Protein AF-A0AAV7HP41-F1 (afdb_monomer_lite)

Secondary structure (DSSP, 8-state):
----HHHHHHHHHHHHHHHHH-HHHHHHT-HHHHHHHHHHHHHHHHHHHHHHHHTTT-HHHHHHHHHHHHHHHHHHHHHHHHHHHHHHHHHHH-TT--PEEEEEE-----TT--SHHHHHHHHHHHHHHHH---S---EEEEEE--TTS-TT---SGGGG-SEEEEEE--TT--HHHHHHHHHHHTT---TT--SHHHHHHHHHHHHHTSS-EEEEEES---THIIIIIIIHHHHHTT---

InterPro domains:
  IPR002182 NB-ARC [PF00931] (124-232)
  IPR027417 P-loop containing nucleoside triphosphate hydrolase [G3DSA:3.40.50.300] (114-234)
  IPR027417 P-loop containing nucleoside triphosphate hydrolase [SSF52540] (109-226)
  IPR041118 Disease resistance, N-terminal [PF18052] (15-90)

Sequence (241 aa):
MAMVLDAFINNFSVILANAVEEEEIMVLGVNNEIQTLLKKIRSFQSLLGDAEKRKFAEPCIDQWLSELKDVMYDADDTIDICKIEGAKLLENQNHNSKTTMFYIISSLVDPLVVGREVDVAANELVNLLITEKVEEKCRVLVITGMEGVGKTNNHEIENYFNVKAWACVTQTYSEIDLLKLIIRAAKGSYGNANTKLELQPILRDSVTSCQSLFLVLDDVWMANVWIDSLQVPLDYANISF

Foldseek 3Di:
DDDQVLVVLVVLLVLLVVLLVDQLLVQVVCSVVSVVVSVVSVVCSVVVVVLSVCCVVDVVSVVVSVVVSVVSQVVSLVSVVSSVNSVVVVVVVVPPALEDEAEDRPPDDDPVDPDDVCVVVLVVVLCVVPPDPDLRDHYHYHYDGDPPSPRPDDPPSPVVFPFEFEAAQAPPDDLQVVLVRQLVSLVFDQDPDRDLVSSLQSNLVSCLSGPGYDYHHHPDDDPCSCVVRPRVSPRVSSDDD

Structure (mmCIF, N/CA/C/O backbone):
data_AF-A0AAV7HP41-F1
#
_entry.id   AF-A0AAV7HP41-F1
#
loop_
_atom_site.group_PDB
_atom_site.id
_atom_site.type_symbol
_atom_site.label_atom_id
_atom_site.label_alt_id
_atom_site.label_comp_id
_atom_site.label_asym_id
_atom_site.label_entity_id
_atom_site.label_seq_id
_atom_site.pdbx_PDB_ins_code
_atom_site.Cartn_x
_atom_site.Cartn_y
_atom_site.Cartn_z
_atom_site.occupancy
_atom_site.B_iso_or_equiv
_atom_site.auth_seq_id
_atom_site.auth_comp_id
_atom_site.auth_asym_id
_atom_site.auth_atom_id
_atom_site.pdbx_PDB_model_num
ATOM 1 N N . MET A 1 1 ? 1.441 9.417 -23.100 1.00 29.86 1 MET A N 1
ATOM 2 C CA . MET A 1 1 ? 2.488 10.285 -22.521 1.00 29.86 1 MET A CA 1
ATOM 3 C C . MET A 1 1 ? 3.685 9.385 -22.269 1.00 29.86 1 MET A C 1
ATOM 5 O O . MET A 1 1 ? 3.528 8.421 -21.536 1.00 29.86 1 MET A O 1
ATOM 9 N N . ALA A 1 2 ? 4.794 9.560 -22.992 1.00 39.97 2 ALA A N 1
ATOM 10 C CA . ALA A 1 2 ? 5.936 8.652 -22.875 1.00 39.97 2 ALA A CA 1
ATOM 11 C C . ALA A 1 2 ? 6.626 8.900 -21.529 1.00 39.97 2 ALA A C 1
ATOM 13 O O . ALA A 1 2 ? 7.242 9.946 -21.334 1.00 39.97 2 ALA A O 1
ATOM 14 N N . MET A 1 3 ? 6.461 7.971 -20.590 1.00 52.09 3 MET A N 1
ATOM 15 C CA . MET A 1 3 ? 7.257 7.933 -19.370 1.00 52.09 3 MET A CA 1
ATOM 16 C C . MET A 1 3 ? 8.730 7.789 -19.771 1.00 52.09 3 MET A C 1
ATOM 18 O O . MET A 1 3 ? 9.065 6.945 -20.602 1.00 52.09 3 MET A O 1
ATOM 22 N N . VAL A 1 4 ? 9.587 8.652 -19.229 1.00 63.25 4 VAL A N 1
ATOM 23 C CA . VAL A 1 4 ? 11.038 8.589 -19.441 1.00 63.25 4 VAL A CA 1
ATOM 24 C C . VAL A 1 4 ? 11.549 7.347 -18.711 1.00 63.25 4 VAL A C 1
ATOM 26 O O . VAL A 1 4 ? 11.297 7.201 -17.513 1.00 63.25 4 VAL A O 1
ATOM 29 N N . LEU A 1 5 ? 12.217 6.439 -19.420 1.00 66.81 5 LEU A N 1
ATOM 30 C CA . LEU A 1 5 ? 12.683 5.161 -18.875 1.00 66.81 5 LEU A CA 1
ATOM 31 C C . LEU A 1 5 ? 13.648 5.378 -17.701 1.00 66.81 5 LEU A C 1
ATOM 33 O O . LEU A 1 5 ? 13.560 4.659 -16.707 1.00 66.81 5 LEU A O 1
ATOM 37 N N . ASP A 1 6 ? 14.484 6.418 -17.753 1.00 68.56 6 ASP A N 1
ATOM 38 C CA . ASP A 1 6 ? 15.327 6.816 -16.617 1.00 68.56 6 ASP A CA 1
ATOM 39 C C . ASP A 1 6 ? 14.510 7.078 -15.338 1.00 68.56 6 ASP A C 1
ATOM 41 O O . ASP A 1 6 ? 14.906 6.667 -14.246 1.00 68.56 6 ASP A O 1
ATOM 45 N N . ALA A 1 7 ? 13.349 7.733 -15.440 1.00 72.31 7 ALA A N 1
ATOM 46 C CA . ALA A 1 7 ? 12.485 7.973 -14.283 1.00 72.31 7 ALA A CA 1
ATOM 47 C C . ALA A 1 7 ? 11.888 6.661 -13.750 1.00 72.31 7 ALA A C 1
ATOM 49 O O . ALA A 1 7 ? 11.836 6.454 -12.539 1.00 72.31 7 ALA A O 1
ATOM 50 N N . PHE A 1 8 ? 11.509 5.754 -14.651 1.00 72.75 8 PHE A N 1
ATOM 51 C CA . PHE A 1 8 ? 10.967 4.442 -14.302 1.00 72.75 8 PHE A CA 1
ATOM 52 C C . PHE A 1 8 ? 11.995 3.546 -13.593 1.00 72.75 8 PHE A C 1
ATOM 54 O O . PHE A 1 8 ? 11.707 2.991 -12.535 1.00 72.75 8 PHE A O 1
ATOM 61 N N . ILE A 1 9 ? 13.222 3.460 -14.117 1.00 78.88 9 ILE A N 1
ATOM 62 C CA . ILE A 1 9 ? 14.316 2.682 -13.512 1.00 78.88 9 ILE A CA 1
ATOM 63 C C . ILE A 1 9 ? 14.701 3.245 -12.146 1.00 78.88 9 ILE A C 1
ATOM 65 O O . ILE A 1 9 ? 14.975 2.485 -11.212 1.00 78.88 9 ILE A O 1
ATOM 69 N N . ASN A 1 10 ? 14.725 4.573 -12.015 1.00 80.81 10 ASN A N 1
ATOM 70 C CA . ASN A 1 10 ? 14.978 5.214 -10.732 1.00 80.81 10 ASN A CA 1
ATOM 71 C C . ASN A 1 10 ? 13.881 4.879 -9.722 1.00 80.81 10 ASN A C 1
ATOM 73 O O . ASN A 1 10 ? 14.210 4.501 -8.600 1.00 80.81 10 ASN A O 1
ATOM 77 N N . ASN A 1 11 ? 12.610 4.931 -10.127 1.00 82.06 11 ASN A N 1
ATOM 78 C CA . ASN A 1 11 ? 11.498 4.554 -9.260 1.00 82.06 11 ASN A CA 1
ATOM 79 C C . ASN A 1 11 ? 11.613 3.094 -8.795 1.00 82.06 11 ASN A C 1
ATOM 81 O O . ASN A 1 11 ? 11.609 2.819 -7.599 1.00 82.06 11 ASN A O 1
ATOM 85 N N . PHE A 1 12 ? 11.843 2.163 -9.721 1.00 82.69 12 PHE A N 1
ATOM 86 C CA . PHE A 1 12 ? 12.011 0.748 -9.386 1.00 82.69 12 PHE A CA 1
ATOM 87 C C . PHE A 1 12 ? 13.227 0.487 -8.482 1.00 82.69 12 PHE A C 1
ATOM 89 O O . PHE A 1 12 ? 13.183 -0.327 -7.564 1.00 82.69 12 PHE A O 1
ATOM 96 N N . SER A 1 13 ? 14.319 1.233 -8.676 1.00 86.50 13 SER A N 1
ATOM 97 C CA . SER A 1 13 ? 15.490 1.162 -7.793 1.00 86.50 13 SER A CA 1
ATOM 98 C C . SER A 1 13 ? 15.184 1.619 -6.364 1.00 86.50 13 SER A C 1
ATOM 100 O O . SER A 1 13 ? 15.826 1.134 -5.431 1.00 86.50 13 SER A O 1
ATOM 102 N N . VAL A 1 14 ? 14.253 2.562 -6.189 1.00 86.31 14 VAL A N 1
ATOM 103 C CA . VAL A 1 14 ? 13.775 3.008 -4.871 1.00 86.31 14 VAL A CA 1
ATOM 104 C C . VAL A 1 14 ? 12.889 1.938 -4.241 1.00 86.31 14 VAL A C 1
ATOM 106 O O . VAL A 1 14 ? 13.132 1.578 -3.093 1.00 86.31 14 VAL A O 1
ATOM 109 N N . ILE A 1 15 ? 11.946 1.370 -4.999 1.00 84.19 15 ILE A N 1
ATOM 110 C CA . ILE A 1 15 ? 11.086 0.263 -4.547 1.00 84.19 15 ILE A CA 1
ATOM 111 C C . ILE A 1 15 ? 11.935 -0.889 -3.996 1.00 84.19 15 ILE A C 1
ATOM 113 O O . ILE A 1 15 ? 11.770 -1.296 -2.846 1.00 84.19 15 ILE A O 1
ATOM 117 N N . LEU A 1 16 ? 12.905 -1.359 -4.784 1.00 88.12 16 LEU A N 1
ATOM 118 C CA . LEU A 1 16 ? 13.814 -2.434 -4.387 1.00 88.12 16 LEU A CA 1
ATOM 119 C C . LEU A 1 16 ? 14.660 -2.081 -3.157 1.00 88.12 16 LEU A C 1
ATOM 121 O O . LEU A 1 16 ? 14.956 -2.954 -2.348 1.00 88.12 16 LEU A O 1
ATOM 125 N N . ALA A 1 17 ? 15.098 -0.825 -3.029 1.00 89.44 17 ALA A N 1
ATOM 126 C CA . ALA A 1 17 ? 15.895 -0.394 -1.884 1.00 89.44 17 ALA A CA 1
ATOM 127 C C . ALA A 1 17 ? 15.074 -0.404 -0.591 1.00 89.44 17 ALA A C 1
ATOM 129 O O . ALA A 1 17 ? 15.557 -0.927 0.410 1.00 89.44 17 ALA A O 1
ATOM 130 N N . ASN A 1 18 ? 13.841 0.104 -0.643 1.00 87.50 18 ASN A N 1
ATOM 131 C CA . ASN A 1 18 ? 12.930 0.115 0.498 1.00 87.50 18 ASN A CA 1
ATOM 132 C C . ASN A 1 18 ? 12.564 -1.313 0.919 1.00 87.50 18 ASN A C 1
ATOM 134 O O . ASN A 1 18 ? 12.689 -1.652 2.090 1.00 87.50 18 ASN A O 1
ATOM 138 N N . ALA A 1 19 ? 12.222 -2.174 -0.045 1.00 83.50 19 ALA A N 1
ATOM 139 C CA . ALA A 1 19 ? 11.808 -3.549 0.226 1.00 83.50 19 ALA A CA 1
ATOM 140 C C . ALA A 1 19 ? 12.859 -4.359 1.004 1.00 83.50 19 ALA A C 1
ATOM 142 O O . ALA A 1 19 ? 12.508 -5.226 1.791 1.00 83.50 19 ALA A O 1
ATOM 143 N N . VAL A 1 20 ? 14.157 -4.092 0.834 1.00 87.25 20 VAL A N 1
ATOM 144 C CA . VAL A 1 20 ? 15.192 -4.847 1.567 1.00 87.25 20 VAL A CA 1
ATOM 145 C C . VAL A 1 20 ? 15.156 -4.575 3.072 1.00 87.25 20 VAL A C 1
ATOM 147 O O . VAL A 1 20 ? 15.546 -5.439 3.860 1.00 87.25 20 VAL A O 1
ATOM 150 N N . GLU A 1 21 ? 14.745 -3.374 3.464 1.00 86.88 21 GLU A N 1
ATOM 151 C CA . GLU A 1 21 ? 14.731 -2.941 4.860 1.00 86.88 21 GLU A CA 1
ATOM 152 C C . GLU A 1 21 ? 13.413 -3.285 5.571 1.00 86.88 21 GLU A C 1
ATOM 154 O O . GLU A 1 21 ? 13.319 -3.115 6.785 1.00 86.88 21 GLU A O 1
ATOM 159 N N . GLU A 1 22 ? 12.423 -3.810 4.847 1.00 84.44 22 GLU A N 1
ATOM 160 C CA . GLU A 1 22 ? 11.110 -4.165 5.386 1.00 84.44 22 GLU A CA 1
ATOM 161 C C . GLU A 1 22 ? 11.137 -5.502 6.146 1.00 84.44 22 GLU A C 1
ATOM 163 O O . GLU A 1 22 ? 11.686 -6.507 5.681 1.00 84.44 22 GLU A O 1
ATOM 168 N N . GLU A 1 23 ? 10.522 -5.522 7.330 1.00 82.38 23 GLU A N 1
ATOM 169 C CA . GLU A 1 23 ? 10.491 -6.681 8.231 1.00 82.38 23 GLU A CA 1
ATOM 170 C C . GLU A 1 23 ? 9.761 -7.871 7.590 1.00 82.38 23 GLU A C 1
ATOM 172 O O . GLU A 1 23 ? 10.197 -9.020 7.703 1.00 82.38 23 GLU A O 1
ATOM 177 N N . GLU A 1 24 ? 8.705 -7.583 6.830 1.00 81.25 24 GLU A N 1
ATOM 178 C CA . GLU A 1 24 ? 7.918 -8.532 6.049 1.00 81.25 24 GLU A CA 1
ATOM 179 C C . GLU A 1 24 ? 8.776 -9.263 5.001 1.00 81.25 24 GLU A C 1
ATOM 181 O O . GLU A 1 24 ? 8.632 -10.462 4.761 1.00 81.25 24 GLU A O 1
ATOM 186 N N . ILE A 1 25 ? 9.735 -8.569 4.397 1.00 83.50 25 ILE A N 1
ATOM 187 C CA . ILE A 1 25 ? 10.663 -9.171 3.439 1.00 83.50 25 ILE A CA 1
ATOM 188 C C . ILE A 1 25 ? 11.748 -9.974 4.162 1.00 83.50 25 ILE A C 1
ATOM 190 O O . ILE A 1 25 ? 12.144 -11.053 3.705 1.00 83.50 25 ILE A O 1
ATOM 194 N N . MET A 1 26 ? 12.225 -9.475 5.305 1.00 85.06 26 MET A N 1
ATOM 195 C CA . MET A 1 26 ? 13.239 -10.162 6.106 1.00 85.06 26 MET A CA 1
ATOM 196 C C . MET A 1 26 ? 12.740 -11.494 6.665 1.00 85.06 26 MET A C 1
ATOM 198 O O . MET A 1 26 ? 13.500 -12.464 6.655 1.00 85.06 26 MET A O 1
ATOM 202 N N . VAL A 1 27 ? 11.479 -11.578 7.106 1.00 84.06 27 VAL A N 1
ATOM 203 C CA . VAL A 1 27 ? 10.918 -12.828 7.652 1.00 84.06 27 VAL A CA 1
ATOM 204 C C . VAL A 1 27 ? 10.838 -13.940 6.600 1.00 84.06 27 VAL A C 1
ATOM 206 O O . VAL A 1 27 ? 10.981 -15.115 6.937 1.00 84.06 27 VAL A O 1
ATOM 209 N N . LEU A 1 28 ? 10.695 -13.584 5.320 1.00 80.50 28 LEU A N 1
ATOM 210 C CA . LEU A 1 28 ? 10.741 -14.535 4.206 1.00 80.50 28 LEU A CA 1
ATOM 211 C C . LEU A 1 28 ? 12.166 -14.939 3.805 1.00 80.50 28 LEU A C 1
ATOM 213 O O . LEU A 1 28 ? 12.341 -15.907 3.065 1.00 80.50 28 LEU A O 1
ATOM 217 N N . GLY A 1 29 ? 13.187 -14.214 4.268 1.00 82.12 29 GLY A N 1
ATOM 218 C CA . GLY A 1 29 ? 14.591 -14.496 3.964 1.00 82.12 29 GLY A CA 1
ATOM 219 C C . GLY A 1 29 ? 15.012 -14.192 2.522 1.00 82.12 29 GLY A C 1
ATOM 220 O O . GLY A 1 29 ? 16.090 -14.617 2.118 1.00 82.12 29 GLY A O 1
ATOM 221 N N . VAL A 1 30 ? 14.194 -13.455 1.759 1.00 86.81 30 VAL A N 1
ATOM 222 C CA . VAL A 1 30 ? 14.431 -13.122 0.333 1.00 86.81 30 VAL A CA 1
ATOM 223 C C . VAL A 1 30 ? 15.155 -11.782 0.123 1.00 86.81 30 VAL A C 1
ATOM 225 O O . VAL A 1 30 ? 15.334 -11.296 -0.997 1.00 86.81 30 VAL A O 1
ATOM 228 N N . ASN A 1 31 ? 15.573 -11.135 1.211 1.00 87.19 31 ASN A N 1
ATOM 229 C CA . ASN A 1 31 ? 16.176 -9.803 1.193 1.00 87.19 31 ASN A CA 1
ATOM 230 C C . ASN A 1 31 ? 17.512 -9.762 0.417 1.00 87.19 31 ASN A C 1
ATOM 232 O O . ASN A 1 31 ? 17.851 -8.748 -0.199 1.00 87.19 31 ASN A O 1
ATOM 236 N N . ASN A 1 32 ? 18.270 -10.864 0.402 1.00 85.12 32 ASN A N 1
ATOM 237 C CA . ASN A 1 32 ? 19.540 -10.962 -0.324 1.00 85.12 32 ASN A CA 1
ATOM 238 C C . ASN A 1 32 ? 19.338 -11.020 -1.846 1.00 85.12 32 ASN A C 1
ATOM 240 O O . ASN A 1 32 ? 20.125 -10.446 -2.611 1.00 85.12 32 ASN A O 1
ATOM 244 N N . GLU A 1 33 ? 18.286 -11.693 -2.296 1.00 87.62 33 GLU A N 1
ATOM 245 C CA . GLU A 1 33 ? 17.870 -11.802 -3.688 1.00 87.62 33 GLU A CA 1
ATOM 246 C C . GLU A 1 33 ? 17.428 -10.434 -4.211 1.00 87.62 33 GLU A C 1
ATOM 248 O O . GLU A 1 33 ? 17.918 -9.991 -5.255 1.00 87.62 33 GLU A O 1
ATOM 253 N N . ILE A 1 34 ? 16.606 -9.713 -3.440 1.00 87.00 34 ILE A N 1
ATOM 254 C CA . ILE A 1 34 ? 16.172 -8.347 -3.770 1.00 87.00 34 ILE A CA 1
ATOM 255 C C . ILE A 1 34 ? 17.377 -7.393 -3.808 1.00 87.00 34 ILE A C 1
ATOM 257 O O . ILE A 1 34 ? 17.540 -6.639 -4.770 1.00 87.00 34 ILE A O 1
ATOM 261 N N . GLN A 1 35 ? 18.309 -7.485 -2.850 1.00 89.56 35 GLN A N 1
ATOM 262 C CA . GLN A 1 35 ? 19.578 -6.738 -2.898 1.00 89.56 35 GLN A CA 1
ATOM 263 C C . GLN A 1 35 ? 20.416 -7.064 -4.138 1.00 89.56 35 GLN A C 1
ATOM 265 O O . GLN A 1 35 ? 21.078 -6.193 -4.711 1.00 89.56 35 GLN A O 1
ATOM 270 N N . THR A 1 36 ? 20.414 -8.324 -4.567 1.00 89.06 36 THR A N 1
ATOM 271 C CA . THR A 1 36 ? 21.129 -8.749 -5.772 1.00 89.06 36 THR A CA 1
ATOM 272 C C . THR A 1 36 ? 20.490 -8.154 -7.023 1.00 89.06 36 THR A C 1
ATOM 274 O O . THR A 1 36 ? 21.211 -7.655 -7.893 1.00 89.06 36 THR A O 1
ATOM 277 N N . LEU A 1 37 ? 19.158 -8.149 -7.107 1.00 89.06 37 LEU A N 1
ATOM 278 C CA . LEU A 1 37 ? 18.417 -7.507 -8.192 1.00 89.06 37 LEU A CA 1
ATOM 279 C C . LEU A 1 37 ? 18.680 -5.995 -8.230 1.00 89.06 37 LEU A C 1
ATOM 281 O O . LEU A 1 37 ? 19.030 -5.466 -9.285 1.00 89.06 37 LEU A O 1
ATOM 285 N N . LEU A 1 38 ? 18.640 -5.322 -7.076 1.00 89.88 38 LEU A N 1
ATOM 286 C CA . LEU A 1 38 ? 18.952 -3.897 -6.941 1.00 89.88 38 LEU A CA 1
ATOM 287 C C . LEU A 1 38 ? 20.349 -3.555 -7.472 1.00 89.88 38 LEU A C 1
ATOM 289 O O . LEU A 1 38 ? 20.515 -2.605 -8.240 1.00 89.88 38 LEU A O 1
ATOM 293 N N . LYS A 1 39 ? 21.365 -4.343 -7.098 1.00 90.38 39 LYS A N 1
ATOM 294 C CA . LYS A 1 39 ? 22.741 -4.156 -7.591 1.00 90.38 39 LYS A CA 1
ATOM 295 C C . LYS A 1 39 ? 22.827 -4.317 -9.108 1.00 90.38 39 LYS A C 1
ATOM 297 O O . LYS A 1 39 ? 23.512 -3.526 -9.756 1.00 90.38 39 LYS A O 1
ATOM 302 N N . LYS A 1 40 ? 22.124 -5.302 -9.678 1.00 87.94 40 LYS A N 1
ATOM 303 C CA . LYS A 1 40 ? 22.081 -5.526 -11.132 1.00 87.94 40 LYS A CA 1
ATOM 304 C C . LYS A 1 40 ? 21.411 -4.361 -11.861 1.00 87.94 40 LYS A C 1
ATOM 306 O O . LYS A 1 40 ? 22.028 -3.810 -12.768 1.00 87.94 40 LYS A O 1
ATOM 311 N N . ILE A 1 41 ? 20.225 -3.927 -11.427 1.00 84.31 41 ILE A N 1
ATOM 312 C CA . ILE A 1 41 ? 19.512 -2.781 -12.020 1.00 84.31 41 ILE A CA 1
ATOM 313 C C . ILE A 1 41 ? 20.389 -1.522 -11.988 1.00 84.31 41 ILE A C 1
ATOM 315 O O . ILE A 1 41 ? 20.585 -0.881 -13.021 1.00 84.31 41 ILE A O 1
ATOM 319 N N . ARG A 1 42 ? 21.015 -1.215 -10.842 1.00 85.88 42 ARG A N 1
ATOM 320 C CA . ARG A 1 42 ? 21.936 -0.071 -10.717 1.00 85.88 42 ARG A CA 1
ATOM 321 C C . ARG A 1 42 ? 23.145 -0.179 -11.644 1.00 85.88 42 ARG A C 1
ATOM 323 O O . ARG A 1 42 ? 23.557 0.821 -12.223 1.00 85.88 42 ARG A O 1
ATOM 330 N N . SER A 1 43 ? 23.694 -1.381 -11.833 1.00 84.31 43 SER A N 1
ATOM 331 C CA . SER A 1 43 ? 24.832 -1.586 -12.741 1.00 84.31 43 SER A CA 1
ATOM 332 C C . SER A 1 43 ? 24.498 -1.310 -14.212 1.00 84.31 43 SER A C 1
ATOM 334 O O . SER A 1 43 ? 25.391 -0.959 -14.980 1.00 84.31 43 SER A O 1
ATOM 336 N N . PHE A 1 44 ? 23.220 -1.407 -14.593 1.00 77.12 44 PHE A N 1
ATOM 337 C CA . PHE A 1 44 ? 22.755 -1.144 -15.954 1.00 77.12 44 PHE A CA 1
ATOM 338 C C . PHE A 1 44 ? 22.252 0.285 -16.179 1.00 77.12 44 PHE A C 1
ATOM 340 O O . PHE A 1 44 ? 21.998 0.640 -17.325 1.00 77.12 44 PHE A O 1
ATOM 347 N N . GLN A 1 45 ? 22.154 1.131 -15.148 1.00 76.75 45 GLN A N 1
ATOM 348 C CA . GLN A 1 45 ? 21.606 2.491 -15.281 1.00 76.75 45 GLN A CA 1
ATOM 349 C C . GLN A 1 45 ? 22.299 3.318 -16.376 1.00 76.75 45 GLN A C 1
ATOM 351 O O . GLN A 1 45 ? 21.631 3.976 -17.168 1.00 76.75 45 GLN A O 1
ATOM 356 N N . SER A 1 46 ? 23.629 3.246 -16.481 1.00 73.75 46 SER A N 1
ATOM 357 C CA . SER A 1 46 ? 24.368 3.965 -17.529 1.00 73.75 46 SER A CA 1
ATOM 358 C C . SER A 1 46 ? 24.107 3.415 -18.936 1.00 73.75 46 SER A C 1
ATOM 360 O O . SER A 1 46 ? 24.067 4.186 -19.892 1.00 73.75 46 SER A O 1
ATOM 362 N N . LEU A 1 47 ? 23.905 2.100 -19.062 1.00 77.50 47 LEU A N 1
ATOM 363 C CA . LEU A 1 47 ? 23.586 1.431 -20.324 1.00 77.50 47 LEU A CA 1
ATOM 364 C C . LEU A 1 47 ? 22.159 1.761 -20.780 1.00 77.50 47 LEU A C 1
ATOM 366 O O . LEU A 1 47 ? 21.926 1.997 -21.962 1.00 77.50 47 LEU A O 1
ATOM 370 N N . LEU A 1 48 ? 21.218 1.815 -19.838 1.00 77.31 48 LEU A N 1
ATOM 371 C CA . LEU A 1 48 ? 19.810 2.106 -20.107 1.00 77.31 48 LEU A CA 1
ATOM 372 C C . LEU A 1 48 ? 19.605 3.558 -20.551 1.00 77.31 48 LEU A C 1
ATOM 374 O O . LEU A 1 48 ? 18.860 3.797 -21.499 1.00 77.31 48 LEU A O 1
ATOM 378 N N . GLY A 1 49 ? 20.357 4.499 -19.974 1.00 76.44 49 GLY A N 1
ATOM 379 C CA . GLY A 1 49 ? 20.356 5.893 -20.424 1.00 76.44 49 GLY A CA 1
ATOM 380 C C . GLY A 1 49 ? 20.938 6.100 -21.834 1.00 76.44 49 GLY A C 1
ATOM 381 O O . GLY A 1 49 ? 20.559 7.049 -22.525 1.00 76.44 49 GLY A O 1
ATOM 382 N N . ASP A 1 50 ? 21.850 5.234 -22.298 1.00 80.38 50 ASP A N 1
ATOM 383 C CA . ASP A 1 50 ? 22.317 5.236 -23.698 1.00 80.38 50 ASP A CA 1
ATOM 384 C C . ASP A 1 50 ? 21.289 4.586 -24.637 1.00 80.38 50 ASP A C 1
ATOM 386 O O . ASP A 1 50 ? 20.957 5.140 -25.689 1.00 80.38 50 ASP A O 1
ATOM 390 N N . ALA A 1 51 ? 20.723 3.450 -24.222 1.00 80.88 51 ALA A N 1
ATOM 391 C CA . ALA A 1 51 ? 19.696 2.729 -24.967 1.00 80.88 51 ALA A CA 1
ATOM 392 C C . ALA A 1 51 ? 18.441 3.587 -25.202 1.00 80.88 51 ALA A C 1
ATOM 394 O O . ALA A 1 51 ? 17.936 3.649 -26.325 1.00 80.88 51 ALA A O 1
ATOM 395 N N . GLU A 1 52 ? 17.971 4.326 -24.192 1.00 78.06 52 GLU A N 1
ATOM 396 C CA . GLU A 1 52 ? 16.791 5.185 -24.329 1.00 78.06 52 GLU A CA 1
ATOM 397 C C . GLU A 1 52 ? 16.984 6.284 -25.389 1.00 78.06 52 GLU A C 1
ATOM 399 O O . GLU A 1 52 ? 16.056 6.589 -26.140 1.00 78.06 52 GLU A O 1
ATOM 404 N N . LYS A 1 53 ? 18.193 6.843 -25.527 1.00 82.31 53 LYS A N 1
ATOM 405 C CA . LYS A 1 53 ? 18.489 7.851 -26.564 1.00 82.31 53 LYS A CA 1
ATOM 406 C C . LYS A 1 53 ? 18.437 7.269 -27.975 1.00 82.31 53 LYS A C 1
ATOM 408 O O . LYS A 1 53 ? 18.156 7.996 -28.927 1.00 82.31 53 LYS A O 1
ATOM 413 N N . ARG A 1 54 ? 18.711 5.970 -28.110 1.00 82.06 54 ARG A N 1
ATOM 414 C CA . ARG A 1 54 ? 18.769 5.251 -29.389 1.00 82.06 54 ARG A CA 1
ATOM 415 C C . ARG A 1 54 ? 17.453 4.567 -29.760 1.00 82.06 54 ARG A C 1
ATOM 417 O O . ARG A 1 54 ? 17.303 4.187 -30.919 1.00 82.06 54 ARG A O 1
ATOM 424 N N . LYS A 1 55 ? 16.473 4.485 -28.849 1.00 79.69 55 LYS A N 1
ATOM 425 C CA . LYS A 1 55 ? 15.201 3.764 -29.070 1.00 79.69 55 LYS A CA 1
ATOM 426 C C . LYS A 1 55 ? 14.437 4.208 -30.321 1.00 79.69 55 LYS A C 1
ATOM 428 O O . LYS A 1 55 ? 13.903 3.386 -31.049 1.00 79.69 55 LYS A O 1
ATOM 433 N N . PHE A 1 56 ? 14.452 5.506 -30.634 1.00 78.31 56 PHE A N 1
ATOM 434 C CA . PHE A 1 56 ? 13.765 6.040 -31.818 1.00 78.31 56 PHE A CA 1
ATOM 435 C C . PHE A 1 56 ? 14.503 5.762 -33.135 1.00 78.31 56 PHE A C 1
ATOM 437 O O . PHE A 1 56 ? 13.904 5.852 -34.204 1.00 78.31 56 PHE A O 1
ATOM 444 N N . ALA A 1 57 ? 15.802 5.462 -33.066 1.00 84.75 57 ALA A N 1
ATOM 445 C CA . ALA A 1 57 ? 16.632 5.151 -34.225 1.00 84.75 57 ALA A CA 1
ATOM 446 C C . ALA A 1 57 ? 16.727 3.638 -34.482 1.00 84.75 57 ALA A C 1
ATOM 448 O O . ALA A 1 57 ? 16.921 3.222 -35.623 1.00 84.75 57 ALA A O 1
ATOM 449 N N . GLU A 1 58 ? 16.586 2.819 -33.437 1.00 88.31 58 GLU A N 1
ATOM 450 C CA . GLU A 1 58 ? 16.800 1.373 -33.475 1.00 88.31 58 GLU A CA 1
ATOM 451 C C . GLU A 1 58 ? 15.595 0.630 -32.867 1.00 88.31 58 GLU A C 1
ATOM 453 O O . GLU A 1 58 ? 15.528 0.459 -31.649 1.00 88.31 58 GLU A O 1
ATOM 458 N N . PRO A 1 59 ? 14.656 0.132 -33.698 1.00 86.31 59 PRO A N 1
ATOM 459 C CA . PRO A 1 59 ? 13.446 -0.545 -33.220 1.00 86.31 59 PRO A CA 1
ATOM 460 C C . PRO A 1 59 ? 13.706 -1.772 -32.335 1.00 86.31 59 PRO A C 1
ATOM 462 O O . PRO A 1 59 ? 12.910 -2.079 -31.456 1.00 86.31 59 PRO A O 1
ATOM 465 N N . CYS A 1 60 ? 14.829 -2.470 -32.532 1.00 84.00 60 CYS A N 1
ATOM 466 C CA . CYS A 1 60 ? 15.215 -3.593 -31.675 1.00 84.00 60 CYS A CA 1
ATOM 467 C C . CYS A 1 60 ? 15.543 -3.157 -30.239 1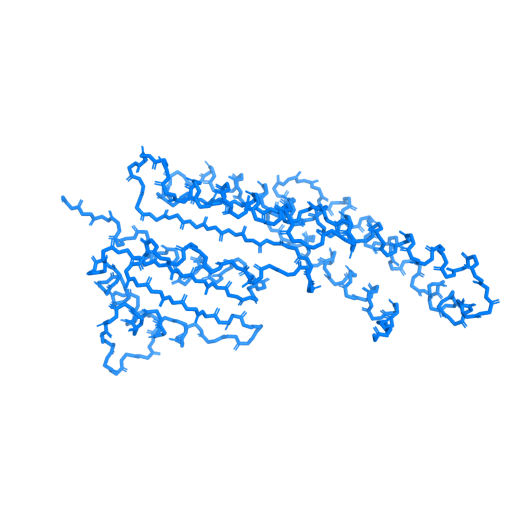.00 84.00 60 CYS A C 1
ATOM 469 O O . CYS A 1 60 ? 15.286 -3.912 -29.305 1.00 84.00 60 CYS A O 1
ATOM 471 N N . ILE A 1 61 ? 16.082 -1.945 -30.058 1.00 84.69 61 ILE A N 1
ATOM 472 C CA . ILE A 1 61 ? 16.343 -1.372 -28.736 1.00 84.69 61 ILE A CA 1
ATOM 473 C C . ILE A 1 61 ? 15.020 -0.998 -28.072 1.00 84.69 61 ILE A C 1
ATOM 475 O O . ILE A 1 61 ? 14.838 -1.303 -26.901 1.00 84.69 61 ILE A O 1
ATOM 479 N N . ASP A 1 62 ? 14.087 -0.392 -28.809 1.00 83.88 62 ASP A N 1
ATOM 480 C CA . ASP A 1 62 ? 12.756 -0.064 -28.282 1.00 83.88 62 ASP A CA 1
ATOM 481 C C . ASP A 1 62 ? 11.998 -1.319 -27.818 1.00 83.88 62 ASP A C 1
ATOM 483 O O . ASP A 1 62 ? 11.475 -1.352 -26.705 1.00 83.88 62 ASP A O 1
ATOM 487 N N . GLN A 1 63 ? 12.037 -2.393 -28.616 1.00 83.19 63 GLN A N 1
ATOM 488 C CA . GLN A 1 63 ? 11.443 -3.677 -28.243 1.00 83.19 63 GLN A CA 1
ATOM 489 C C . GLN A 1 63 ? 12.074 -4.256 -26.968 1.00 83.19 63 GLN A C 1
ATOM 491 O O . GLN A 1 63 ? 11.359 -4.589 -26.026 1.00 83.19 63 GLN A O 1
ATOM 496 N N . TRP A 1 64 ? 13.405 -4.341 -26.907 1.00 86.50 64 TRP A N 1
ATOM 497 C CA . TRP A 1 64 ? 14.102 -4.864 -25.729 1.00 86.50 64 TRP A CA 1
ATOM 498 C C . TRP A 1 64 ? 13.850 -4.017 -24.468 1.00 86.50 64 TRP A C 1
ATOM 500 O O . TRP A 1 64 ? 13.712 -4.556 -23.371 1.00 86.50 64 TRP A O 1
ATOM 510 N N . LEU A 1 65 ? 13.754 -2.691 -24.611 1.00 82.50 65 LEU A N 1
ATOM 511 C CA . LEU A 1 65 ? 13.405 -1.793 -23.509 1.00 82.50 65 LEU A CA 1
ATOM 512 C C . LEU A 1 65 ? 11.976 -2.021 -23.005 1.00 82.50 65 LEU A C 1
ATOM 514 O O . LEU A 1 65 ? 11.746 -1.918 -21.800 1.00 82.50 65 LEU A O 1
ATOM 518 N N . SER A 1 66 ? 11.037 -2.343 -23.897 1.00 80.81 66 SER A N 1
ATOM 519 C CA . SER A 1 66 ? 9.679 -2.732 -23.507 1.00 80.81 66 SER A CA 1
ATOM 520 C C . SER A 1 66 ? 9.682 -4.042 -22.721 1.00 80.81 66 SER A C 1
ATOM 522 O O . SER A 1 66 ? 9.115 -4.092 -21.638 1.00 80.81 66 SER A O 1
ATOM 524 N N . GLU A 1 67 ? 10.392 -5.065 -23.200 1.00 82.44 67 GLU A N 1
ATOM 525 C CA . GLU A 1 67 ? 10.494 -6.361 -22.510 1.00 82.44 67 GLU A CA 1
ATOM 526 C C . GLU A 1 67 ? 11.120 -6.218 -21.114 1.00 82.44 67 GLU A C 1
ATOM 528 O O . GLU A 1 67 ? 10.654 -6.814 -20.145 1.00 82.44 67 GLU A O 1
ATOM 533 N N . LEU A 1 68 ? 12.158 -5.383 -20.979 1.00 82.81 68 LEU A N 1
ATOM 534 C CA . LEU A 1 68 ? 12.747 -5.078 -19.675 1.00 82.81 68 LEU A CA 1
ATOM 535 C C . LEU A 1 68 ? 11.733 -4.415 -18.737 1.00 82.81 68 LEU A C 1
ATOM 537 O O . LEU A 1 68 ? 11.711 -4.717 -17.544 1.00 82.81 68 LEU A O 1
ATOM 541 N N . LYS A 1 69 ? 10.915 -3.506 -19.271 1.00 79.12 69 LYS A N 1
ATOM 542 C CA . LYS A 1 69 ? 9.873 -2.823 -18.508 1.00 79.12 69 LYS A CA 1
ATOM 543 C C . LYS A 1 69 ? 8.856 -3.827 -17.968 1.00 79.12 69 LYS A C 1
ATOM 545 O O . LYS A 1 69 ? 8.540 -3.762 -16.786 1.00 79.12 69 LYS A O 1
ATOM 550 N N . ASP A 1 70 ? 8.412 -4.760 -18.803 1.00 77.94 70 ASP A N 1
ATOM 551 C CA . ASP A 1 70 ? 7.450 -5.803 -18.432 1.00 77.94 70 ASP A CA 1
ATOM 552 C C . ASP A 1 70 ? 8.010 -6.704 -17.320 1.00 77.94 70 ASP A C 1
ATOM 554 O O . ASP A 1 70 ? 7.366 -6.899 -16.296 1.00 77.94 70 ASP A O 1
ATOM 558 N N . VAL A 1 71 ? 9.274 -7.128 -17.429 1.00 80.81 71 VAL A N 1
ATOM 559 C CA . VAL A 1 71 ? 9.941 -7.909 -16.368 1.00 80.81 71 VAL A CA 1
ATOM 560 C C . VAL A 1 71 ? 10.057 -7.129 -15.051 1.00 80.81 71 VAL A C 1
ATOM 562 O O . VAL A 1 71 ? 10.022 -7.720 -13.972 1.00 80.81 71 VAL A O 1
ATOM 565 N N . MET A 1 72 ? 10.219 -5.804 -15.105 1.00 79.69 72 MET A N 1
ATOM 566 C CA . MET A 1 72 ? 10.233 -4.970 -13.900 1.00 79.69 72 MET A CA 1
ATOM 567 C C . MET A 1 72 ? 8.846 -4.864 -13.256 1.00 79.69 72 MET A C 1
ATOM 569 O O . MET A 1 72 ? 8.781 -4.867 -12.031 1.00 79.69 72 MET A O 1
ATOM 573 N N . TYR A 1 73 ? 7.769 -4.814 -14.050 1.00 77.31 73 TYR A N 1
ATOM 574 C CA . TYR A 1 73 ? 6.397 -4.905 -13.534 1.00 77.31 73 TYR A CA 1
ATOM 575 C C . TYR A 1 73 ? 6.179 -6.238 -12.808 1.00 77.31 73 TYR A C 1
ATOM 577 O O . TYR A 1 73 ? 5.779 -6.237 -11.648 1.00 77.31 73 TYR A O 1
ATOM 585 N N . ASP A 1 74 ? 6.549 -7.360 -13.432 1.00 76.69 74 ASP A N 1
ATOM 586 C CA . ASP A 1 74 ? 6.412 -8.691 -12.819 1.00 76.69 74 ASP A CA 1
ATOM 587 C C . ASP A 1 74 ? 7.198 -8.809 -11.500 1.00 76.69 74 ASP A C 1
ATOM 589 O O . ASP A 1 74 ? 6.772 -9.457 -10.537 1.00 76.69 74 ASP A O 1
ATOM 593 N N . ALA A 1 75 ? 8.378 -8.188 -11.446 1.00 81.00 75 ALA A N 1
ATOM 594 C CA . ALA A 1 75 ? 9.209 -8.176 -10.253 1.00 81.00 75 ALA A CA 1
ATOM 595 C C . ALA A 1 75 ? 8.627 -7.294 -9.136 1.00 81.00 75 ALA A C 1
ATOM 597 O O . ALA A 1 75 ? 8.722 -7.690 -7.975 1.00 81.00 75 ALA A O 1
ATOM 598 N N . ASP A 1 76 ? 8.033 -6.142 -9.465 1.00 78.06 76 ASP A N 1
ATOM 599 C CA . ASP A 1 76 ? 7.326 -5.288 -8.499 1.00 78.06 76 ASP A CA 1
ATOM 600 C C . ASP A 1 76 ? 6.133 -6.030 -7.889 1.00 78.06 76 ASP A C 1
ATOM 602 O O . ASP A 1 76 ? 6.033 -6.161 -6.669 1.00 78.06 76 ASP A O 1
ATOM 606 N N . ASP A 1 77 ? 5.312 -6.646 -8.743 1.00 75.81 77 ASP A N 1
ATOM 607 C CA . ASP A 1 77 ? 4.180 -7.464 -8.310 1.00 75.81 77 ASP A CA 1
ATOM 608 C C . ASP A 1 77 ? 4.646 -8.586 -7.376 1.00 75.81 77 ASP A C 1
ATOM 610 O O . ASP A 1 77 ? 4.073 -8.785 -6.308 1.00 75.81 77 ASP A O 1
ATOM 614 N N . THR A 1 78 ? 5.733 -9.286 -7.721 1.00 78.19 78 THR A N 1
ATOM 615 C CA . THR A 1 78 ? 6.306 -10.348 -6.876 1.00 78.19 78 THR A CA 1
ATOM 616 C C . THR A 1 78 ? 6.750 -9.822 -5.508 1.00 78.19 78 THR A C 1
ATOM 618 O O . THR A 1 78 ? 6.560 -10.501 -4.497 1.00 78.19 78 THR A O 1
ATOM 621 N N . ILE A 1 79 ? 7.334 -8.623 -5.456 1.00 79.44 79 ILE A N 1
ATOM 622 C CA . ILE A 1 79 ? 7.747 -7.987 -4.200 1.00 79.44 79 ILE A CA 1
ATOM 623 C C . ILE A 1 79 ? 6.526 -7.678 -3.337 1.00 79.44 79 ILE A C 1
ATOM 625 O O . ILE A 1 79 ? 6.555 -7.980 -2.144 1.00 79.44 79 ILE A O 1
ATOM 629 N N . ASP A 1 80 ? 5.449 -7.159 -3.925 1.00 77.56 80 ASP A N 1
ATOM 630 C CA . ASP A 1 80 ? 4.175 -6.960 -3.230 1.00 77.56 80 ASP A CA 1
ATOM 631 C C . ASP A 1 80 ? 3.656 -8.276 -2.621 1.00 77.56 80 ASP A C 1
ATOM 633 O O . ASP A 1 80 ? 3.288 -8.303 -1.443 1.00 77.56 80 ASP A O 1
ATOM 637 N N . ILE A 1 81 ? 3.706 -9.396 -3.361 1.00 73.94 81 ILE A N 1
ATOM 638 C CA . ILE A 1 81 ? 3.345 -10.724 -2.820 1.00 73.94 81 ILE A CA 1
ATOM 639 C C . ILE A 1 81 ? 4.225 -11.084 -1.621 1.00 73.94 81 ILE A C 1
ATOM 641 O O . ILE A 1 81 ? 3.722 -11.559 -0.601 1.00 73.94 81 ILE A O 1
ATOM 645 N N . CYS A 1 82 ? 5.538 -10.862 -1.714 1.00 72.56 82 CYS A N 1
ATOM 646 C CA . CYS A 1 82 ? 6.451 -11.146 -0.612 1.00 72.56 82 CYS A CA 1
ATOM 647 C C . CYS A 1 82 ? 6.112 -10.316 0.634 1.00 72.56 82 CYS A C 1
ATOM 649 O O . CYS A 1 82 ? 6.062 -10.867 1.731 1.00 72.56 82 CYS A O 1
ATOM 651 N N . LYS A 1 83 ? 5.811 -9.023 0.494 1.00 76.56 83 LYS A N 1
ATOM 652 C CA . LYS A 1 83 ? 5.401 -8.188 1.638 1.00 76.56 83 LYS A CA 1
ATOM 653 C C . LYS A 1 83 ? 4.145 -8.735 2.310 1.00 76.56 83 LYS A C 1
ATOM 655 O O . LYS A 1 83 ? 4.063 -8.823 3.531 1.00 76.56 83 LYS A O 1
ATOM 660 N N . ILE A 1 84 ? 3.182 -9.160 1.502 1.00 70.94 84 ILE A N 1
ATOM 661 C CA . ILE A 1 84 ? 1.920 -9.736 1.966 1.00 70.94 84 ILE A CA 1
ATOM 662 C C . ILE A 1 84 ? 2.145 -11.042 2.735 1.00 70.94 84 ILE A C 1
ATOM 664 O O . ILE A 1 84 ? 1.655 -11.204 3.853 1.00 70.94 84 ILE A O 1
ATOM 668 N N . GLU A 1 85 ? 2.875 -11.989 2.148 1.00 70.50 85 GLU A N 1
ATOM 669 C CA . GLU A 1 85 ? 3.140 -13.280 2.789 1.00 70.50 85 GLU A CA 1
ATOM 670 C C . GLU A 1 85 ? 4.001 -13.118 4.046 1.00 70.50 85 GLU A C 1
ATOM 672 O O . GLU A 1 85 ? 3.761 -13.780 5.057 1.00 70.50 85 GLU A O 1
ATOM 677 N N . GLY A 1 86 ? 4.945 -12.178 4.024 1.00 74.19 86 GLY A N 1
ATOM 678 C CA . GLY A 1 86 ? 5.712 -11.780 5.194 1.00 74.19 86 GLY A CA 1
ATOM 679 C C . GLY A 1 86 ? 4.832 -11.271 6.332 1.00 74.19 86 GLY A C 1
ATOM 680 O O . GLY A 1 86 ? 4.928 -11.771 7.454 1.00 74.19 86 GLY A O 1
ATOM 681 N N . ALA A 1 87 ? 3.917 -10.345 6.038 1.00 75.00 87 ALA A N 1
ATOM 682 C CA . ALA A 1 87 ? 2.970 -9.816 7.018 1.00 75.00 87 ALA A CA 1
ATOM 683 C C . ALA A 1 87 ? 2.114 -10.926 7.654 1.00 75.00 87 ALA A C 1
ATOM 685 O O . ALA A 1 87 ? 2.019 -11.001 8.880 1.00 75.00 87 ALA A O 1
ATOM 686 N N . LYS A 1 88 ? 1.583 -11.864 6.854 1.00 70.12 88 LYS A N 1
ATOM 687 C CA . LYS A 1 88 ? 0.820 -13.022 7.367 1.00 70.12 88 LYS A CA 1
ATOM 688 C C . LYS A 1 88 ? 1.638 -13.882 8.335 1.00 70.12 88 LYS A C 1
ATOM 690 O O . LYS A 1 88 ? 1.109 -14.391 9.325 1.00 70.12 88 LYS A O 1
ATOM 695 N N . LEU A 1 89 ? 2.925 -14.093 8.056 1.00 73.38 89 LEU A N 1
ATOM 696 C CA . LEU A 1 89 ? 3.802 -14.863 8.944 1.00 73.38 89 LEU A CA 1
ATOM 697 C C . LEU A 1 89 ? 4.069 -14.133 10.262 1.00 73.38 89 LEU A C 1
ATOM 699 O O . LEU A 1 89 ? 4.108 -14.785 11.307 1.00 73.38 89 LEU A O 1
ATOM 703 N N . LEU A 1 90 ? 4.223 -12.808 10.225 1.00 75.75 90 LEU A N 1
ATOM 704 C CA . LEU A 1 90 ? 4.398 -11.981 11.421 1.00 75.75 90 LEU A CA 1
ATOM 705 C C . LEU A 1 90 ? 3.123 -11.955 12.281 1.00 75.75 90 LEU A C 1
ATOM 707 O O . LEU A 1 90 ? 3.201 -12.083 13.504 1.00 75.75 90 LEU A O 1
ATOM 711 N N . GLU A 1 91 ? 1.942 -11.879 11.663 1.00 69.69 91 GLU A N 1
ATOM 712 C CA . GLU A 1 91 ? 0.649 -11.924 12.362 1.00 69.69 91 GLU A CA 1
ATOM 713 C C . GLU A 1 91 ? 0.399 -13.263 13.060 1.00 69.69 91 GLU A C 1
ATOM 715 O O . GLU A 1 91 ? -0.008 -13.286 14.221 1.00 69.69 91 GLU A O 1
ATOM 720 N N . ASN A 1 92 ? 0.715 -14.386 12.408 1.00 62.47 92 ASN A N 1
ATOM 721 C CA . ASN A 1 92 ? 0.553 -15.720 12.999 1.00 62.47 92 ASN A CA 1
ATOM 722 C C . ASN A 1 92 ? 1.410 -15.944 14.258 1.00 62.47 92 ASN A C 1
ATOM 724 O O . ASN A 1 92 ? 1.094 -16.817 15.067 1.00 62.47 92 ASN A O 1
ATOM 728 N N . GLN A 1 93 ? 2.483 -15.170 14.445 1.00 61.12 93 GLN A N 1
ATOM 729 C CA . GLN A 1 93 ? 3.292 -15.208 15.668 1.00 61.12 93 GLN A CA 1
ATOM 730 C C . GLN A 1 93 ? 2.699 -14.350 16.802 1.00 61.12 93 GLN A C 1
ATOM 732 O O . GLN A 1 93 ? 3.019 -14.569 17.972 1.00 61.12 93 GLN A O 1
ATOM 737 N N . ASN A 1 94 ? 1.782 -13.430 16.487 1.00 55.25 94 ASN A N 1
ATOM 738 C CA . ASN A 1 94 ? 1.062 -12.582 17.434 1.00 55.25 94 ASN A CA 1
ATOM 739 C C . ASN A 1 94 ? -0.363 -13.118 17.675 1.00 55.25 94 ASN A C 1
ATOM 741 O O . ASN A 1 94 ? -1.347 -12.602 17.153 1.00 55.25 94 ASN A O 1
ATOM 745 N N . HIS A 1 95 ? -0.488 -14.121 18.550 1.00 49.09 95 HIS A N 1
ATOM 746 C CA . HIS A 1 95 ? -1.741 -14.807 18.931 1.00 49.09 95 HIS A CA 1
ATOM 747 C C . HIS A 1 95 ? -2.881 -13.940 19.535 1.00 49.09 95 HIS A C 1
ATOM 749 O O . HIS A 1 95 ? -3.842 -14.492 20.069 1.00 49.09 95 HIS A O 1
ATOM 755 N N . ASN A 1 96 ? -2.813 -12.607 19.475 1.00 49.25 96 ASN A N 1
ATOM 756 C CA . ASN A 1 96 ? -3.778 -11.702 20.113 1.00 49.25 96 ASN A CA 1
ATOM 757 C C . ASN A 1 96 ? -4.621 -10.850 19.143 1.00 49.25 96 ASN A C 1
ATOM 759 O O . ASN A 1 96 ? -5.496 -10.126 19.622 1.00 49.25 96 ASN A O 1
ATOM 763 N N . SER A 1 97 ? -4.405 -10.911 17.824 1.00 47.03 97 SER A N 1
ATOM 764 C CA . SER A 1 97 ? -5.229 -10.159 16.861 1.00 47.03 97 SER A CA 1
ATOM 765 C C . SER A 1 97 ? -6.501 -10.935 16.494 1.00 47.03 97 SER A C 1
ATOM 767 O O . SER A 1 97 ? -6.430 -12.107 16.138 1.00 47.03 97 SER A O 1
ATOM 769 N N . LYS A 1 98 ? -7.670 -10.284 16.585 1.00 54.72 98 LYS A N 1
ATOM 770 C CA . LYS A 1 98 ? -8.972 -10.804 16.102 1.00 54.72 98 LYS A CA 1
ATOM 771 C C . LYS A 1 98 ? -9.333 -10.285 14.702 1.00 54.72 98 LYS A C 1
ATOM 773 O O . LYS A 1 98 ? -10.463 -10.478 14.254 1.00 54.72 98 LYS A O 1
ATOM 778 N N . THR A 1 99 ? -8.420 -9.557 14.066 1.00 51.88 99 THR A N 1
ATOM 779 C CA . THR A 1 99 ? -8.597 -9.012 12.720 1.00 51.88 99 THR A CA 1
ATOM 780 C C . THR A 1 99 ? -8.019 -9.986 11.706 1.00 51.88 99 THR A C 1
ATOM 782 O O . THR A 1 99 ? -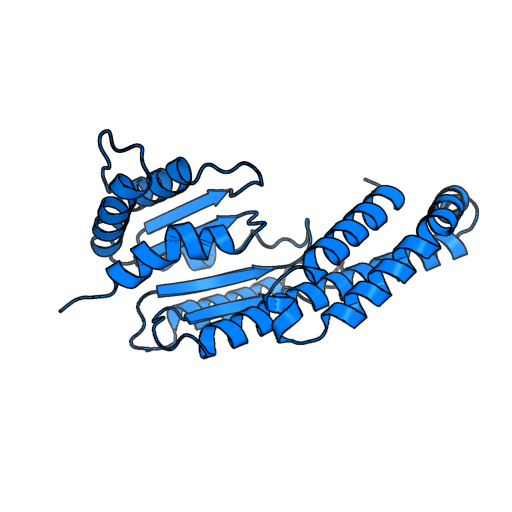6.839 -10.319 11.784 1.00 51.88 99 THR A O 1
ATOM 785 N N . THR A 1 100 ? -8.841 -10.390 10.736 1.00 50.53 100 THR A N 1
ATOM 786 C CA . THR A 1 100 ? -8.397 -11.178 9.583 1.00 50.53 100 THR A CA 1
ATOM 787 C C . THR A 1 100 ? -8.117 -10.251 8.405 1.00 50.53 100 THR A C 1
ATOM 789 O O . THR A 1 100 ? -9.017 -9.565 7.900 1.00 50.53 100 THR A O 1
ATOM 792 N N . MET A 1 101 ? -6.854 -10.236 7.976 1.00 52.28 101 MET A N 1
ATOM 793 C CA . MET A 1 101 ? -6.382 -9.523 6.792 1.00 52.28 101 MET A CA 1
ATOM 794 C C . MET A 1 101 ? -6.556 -10.401 5.545 1.00 52.28 101 MET A C 1
ATOM 796 O O . MET A 1 101 ? -5.971 -11.480 5.437 1.00 52.28 101 MET A O 1
ATOM 800 N N . PHE A 1 102 ? -7.328 -9.925 4.571 1.00 50.59 102 PHE A N 1
ATOM 801 C CA . PHE A 1 102 ? -7.400 -10.498 3.229 1.00 50.59 102 PHE A CA 1
ATOM 802 C C . PHE A 1 102 ? -6.554 -9.649 2.281 1.00 50.59 102 PHE A C 1
ATOM 804 O O . PHE A 1 102 ? -6.727 -8.435 2.183 1.00 50.59 102 PHE A O 1
ATOM 811 N N . TYR A 1 103 ? -5.643 -10.291 1.559 1.00 47.22 103 TYR A N 1
ATOM 812 C CA . TYR A 1 103 ? -4.755 -9.621 0.617 1.00 47.22 103 TYR A CA 1
ATOM 813 C C . TYR A 1 103 ? -5.070 -10.074 -0.800 1.00 47.22 103 TYR A C 1
ATOM 815 O O . TYR A 1 103 ? -5.096 -11.278 -1.063 1.00 47.22 103 TYR A O 1
ATOM 823 N N . ILE A 1 104 ? -5.297 -9.122 -1.704 1.00 48.72 104 ILE A N 1
ATOM 824 C CA . ILE A 1 104 ? -5.521 -9.400 -3.121 1.00 48.72 104 ILE A CA 1
ATOM 825 C C . ILE A 1 104 ? -4.520 -8.619 -3.956 1.00 48.72 104 ILE A C 1
ATOM 827 O O . ILE A 1 104 ? -4.421 -7.394 -3.882 1.00 48.72 104 ILE A O 1
ATOM 831 N N . ILE A 1 105 ? -3.785 -9.377 -4.763 1.00 44.22 105 ILE A N 1
ATOM 832 C CA . ILE A 1 105 ? -2.800 -8.874 -5.708 1.00 44.22 105 ILE A CA 1
ATOM 833 C C . ILE A 1 105 ? -3.504 -8.786 -7.057 1.00 44.22 105 ILE A C 1
ATOM 835 O O . ILE A 1 105 ? -4.001 -9.790 -7.568 1.00 44.22 105 ILE A O 1
ATOM 839 N N . SER A 1 106 ? -3.549 -7.594 -7.645 1.00 48.59 106 SER A N 1
ATOM 840 C CA . SER A 1 106 ? -4.024 -7.406 -9.017 1.00 48.59 106 SER A CA 1
ATOM 841 C C . SER A 1 106 ? -2.947 -7.859 -10.017 1.00 48.59 106 SER A C 1
ATOM 843 O O . SER A 1 106 ? -2.495 -7.057 -10.827 1.00 48.59 106 SER A O 1
ATOM 845 N N . SER A 1 107 ? -2.490 -9.116 -9.946 1.00 43.16 107 SER A N 1
ATOM 846 C CA . SER A 1 107 ? -1.495 -9.634 -10.893 1.00 43.16 107 SER A CA 1
ATOM 847 C C . SER A 1 107 ? -2.173 -10.079 -12.186 1.00 43.16 107 SER A C 1
ATOM 849 O O . SER A 1 107 ? -3.157 -10.820 -12.132 1.00 43.16 107 SER A O 1
ATOM 851 N N . LEU A 1 108 ? -1.562 -9.723 -13.317 1.00 36.31 108 LEU A N 1
ATOM 852 C CA . LEU A 1 108 ? -1.858 -10.196 -14.675 1.00 36.31 108 LEU A CA 1
ATOM 853 C C . LEU A 1 108 ? -3.171 -9.687 -15.275 1.00 36.31 108 LEU A C 1
ATOM 855 O O . LEU A 1 108 ? -4.155 -10.416 -15.392 1.00 36.31 108 LEU A O 1
ATOM 859 N N . VAL A 1 109 ? -3.138 -8.462 -15.796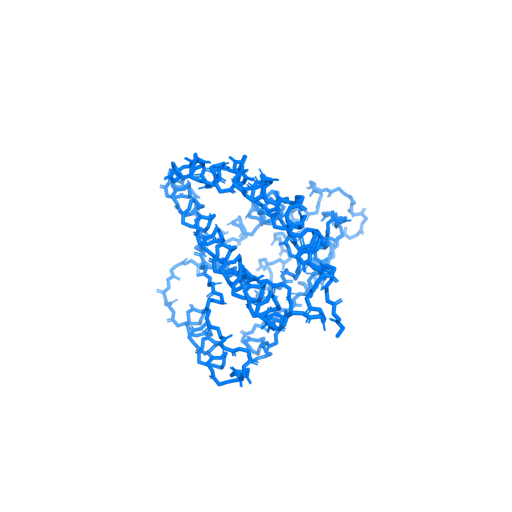 1.00 32.31 109 VAL A N 1
ATOM 860 C CA . VAL A 1 109 ? -4.054 -8.081 -16.872 1.00 32.31 109 VAL A CA 1
ATOM 861 C C . VAL A 1 109 ? -3.232 -7.494 -18.011 1.00 32.31 109 VAL A C 1
ATOM 863 O O . VAL A 1 109 ? -2.654 -6.416 -17.897 1.00 32.31 109 VAL A O 1
ATOM 866 N N . ASP A 1 110 ? -3.170 -8.258 -19.102 1.00 32.69 110 ASP A N 1
ATOM 867 C CA . ASP A 1 110 ? -2.767 -7.806 -20.432 1.00 32.69 110 ASP A CA 1
ATOM 868 C C . ASP A 1 110 ? -3.329 -6.386 -20.667 1.00 32.69 110 ASP A C 1
ATOM 870 O O . ASP A 1 110 ? -4.535 -6.189 -20.475 1.00 32.69 110 ASP A O 1
ATOM 874 N N . PRO A 1 111 ? -2.517 -5.379 -21.050 1.00 33.31 111 PRO A N 1
ATOM 875 C CA . PRO A 1 111 ? -2.960 -3.986 -21.183 1.00 33.31 111 PRO A CA 1
ATOM 876 C C . PRO A 1 111 ? -4.144 -3.776 -22.151 1.00 33.31 111 PRO A C 1
ATOM 878 O O . PRO A 1 111 ? -4.677 -2.667 -22.235 1.00 33.31 111 PRO A O 1
ATOM 881 N N . LEU A 1 112 ? -4.585 -4.820 -22.866 1.00 29.84 112 LEU A N 1
ATOM 882 C CA . LEU A 1 112 ? -5.776 -4.831 -23.715 1.00 29.84 112 LEU A CA 1
ATOM 883 C C . LEU A 1 112 ? -7.069 -5.379 -23.067 1.00 29.84 112 LEU A C 1
ATOM 885 O O . LEU A 1 112 ? -8.126 -5.289 -23.696 1.00 29.84 112 LEU A O 1
ATOM 889 N N . VAL A 1 113 ? -7.028 -5.942 -21.853 1.00 35.31 113 VAL A N 1
ATOM 890 C CA . VAL A 1 113 ? -8.167 -6.647 -21.222 1.00 35.31 113 VAL A CA 1
ATOM 891 C C . VAL A 1 113 ? -8.628 -5.947 -19.939 1.00 35.31 113 VAL A C 1
ATOM 893 O O . VAL A 1 113 ? -8.811 -6.544 -18.889 1.00 35.31 113 VAL A O 1
ATOM 896 N N . VAL A 1 114 ? -8.865 -4.640 -19.998 1.00 38.19 114 VAL A N 1
ATOM 897 C CA . VAL A 1 114 ? -9.474 -3.931 -18.863 1.00 38.19 114 VAL A CA 1
ATOM 898 C C . VAL A 1 114 ? -10.994 -4.113 -18.919 1.00 38.19 114 VAL A C 1
ATOM 900 O O . VAL A 1 114 ? -11.653 -3.572 -19.808 1.00 38.19 114 VAL A O 1
ATOM 903 N N . GLY A 1 115 ? -11.560 -4.880 -17.979 1.00 39.22 115 GLY A N 1
ATOM 904 C CA . GLY A 1 115 ? -12.990 -4.802 -17.652 1.00 39.22 115 GLY A CA 1
ATOM 905 C C . GLY A 1 115 ? -13.668 -6.091 -17.182 1.00 39.22 115 GLY A C 1
ATOM 906 O O . GLY A 1 115 ? -14.477 -6.017 -16.273 1.00 39.22 115 GLY A O 1
ATOM 907 N N . ARG A 1 116 ? -13.363 -7.271 -17.746 1.00 36.56 116 ARG A N 1
ATOM 908 C CA . ARG A 1 116 ? -14.146 -8.496 -17.452 1.00 36.56 116 ARG A CA 1
ATOM 909 C C . ARG A 1 116 ? -13.596 -9.350 -16.310 1.00 36.56 116 ARG A C 1
ATOM 911 O O . ARG A 1 116 ? -14.390 -9.853 -15.523 1.00 36.56 116 ARG A O 1
ATOM 918 N N . GLU A 1 117 ? -12.280 -9.504 -16.180 1.00 45.47 117 GLU A N 1
ATOM 919 C CA . GLU A 1 117 ? -11.684 -10.220 -15.041 1.00 45.47 117 GLU A CA 1
ATOM 920 C C . GLU A 1 117 ? -11.722 -9.391 -13.747 1.00 45.47 117 GLU A C 1
ATOM 922 O O . GLU A 1 117 ? -11.824 -9.961 -12.662 1.00 45.47 117 GLU A O 1
ATOM 927 N N . VAL A 1 118 ? -11.733 -8.055 -13.857 1.00 49.22 118 VAL A N 1
ATOM 928 C CA . VAL A 1 118 ? -11.904 -7.146 -12.711 1.00 49.22 118 VAL A CA 1
ATOM 929 C C . VAL A 1 118 ? -13.254 -7.382 -12.046 1.00 49.22 118 VAL A C 1
ATOM 931 O O . VAL A 1 118 ? -13.288 -7.505 -10.830 1.00 49.22 118 VAL A O 1
ATOM 934 N N . ASP A 1 119 ? -14.333 -7.538 -12.821 1.00 47.88 119 ASP A N 1
ATOM 935 C CA . ASP A 1 119 ? -15.673 -7.834 -12.297 1.00 47.88 119 ASP A CA 1
ATOM 936 C C . ASP A 1 119 ? -15.739 -9.211 -11.612 1.00 47.88 119 ASP A C 1
ATOM 938 O O . ASP A 1 119 ? -16.457 -9.391 -10.631 1.00 47.88 119 ASP A O 1
ATOM 942 N N . VAL A 1 120 ? -14.987 -10.206 -12.092 1.00 51.62 120 VAL A N 1
ATOM 943 C CA . VAL A 1 120 ? -14.946 -11.543 -11.472 1.00 51.62 120 VAL A CA 1
ATOM 944 C C . VAL A 1 120 ? -14.181 -11.499 -10.149 1.00 51.62 120 VAL A C 1
ATOM 946 O O . VAL A 1 120 ? -14.720 -11.938 -9.133 1.00 51.62 120 VAL A O 1
ATOM 949 N N . ALA A 1 121 ? -12.989 -10.895 -10.130 1.00 53.22 121 ALA A N 1
ATOM 950 C CA . ALA A 1 121 ? -12.213 -10.696 -8.906 1.00 53.22 121 ALA A CA 1
ATOM 951 C C . ALA A 1 121 ? -12.960 -9.801 -7.900 1.00 53.22 121 ALA A C 1
ATOM 953 O O . ALA A 1 121 ? -12.975 -10.088 -6.707 1.00 53.22 121 ALA A O 1
ATOM 954 N N . ALA A 1 122 ? -13.653 -8.765 -8.383 1.00 54.38 122 ALA A N 1
ATOM 955 C CA . ALA A 1 122 ? -14.574 -7.905 -7.640 1.00 54.38 122 ALA A CA 1
ATOM 956 C C . ALA A 1 122 ? -15.739 -8.669 -7.000 1.00 54.38 122 ALA A C 1
ATOM 958 O O . ALA A 1 122 ? -16.118 -8.383 -5.865 1.00 54.38 122 ALA A O 1
ATOM 959 N N . ASN A 1 123 ? -16.318 -9.636 -7.706 1.00 55.59 123 ASN A N 1
ATOM 960 C CA . ASN A 1 123 ? -17.419 -10.439 -7.187 1.00 55.59 123 ASN A CA 1
ATOM 961 C C . ASN A 1 123 ? -16.938 -11.513 -6.200 1.00 55.59 123 ASN A C 1
ATOM 963 O O . ASN A 1 123 ? -17.602 -11.764 -5.193 1.00 55.59 123 ASN A O 1
ATOM 967 N N . GLU A 1 124 ? -15.767 -12.114 -6.423 1.00 61.84 124 GLU A N 1
ATOM 968 C CA . GLU A 1 124 ? -15.110 -12.970 -5.424 1.00 61.84 124 GLU A CA 1
ATOM 969 C C . GLU A 1 124 ? -14.763 -12.180 -4.155 1.00 61.84 124 GLU A C 1
ATOM 971 O O . GLU A 1 124 ? -15.014 -12.649 -3.047 1.00 61.84 124 GLU A O 1
ATOM 976 N N . LEU A 1 125 ? -14.301 -10.940 -4.317 1.00 59.38 125 LEU A N 1
ATOM 977 C CA . LEU A 1 125 ? -14.071 -9.953 -3.262 1.00 59.38 125 LEU A CA 1
ATOM 978 C C . LEU A 1 125 ? -15.314 -9.677 -2.414 1.00 59.38 125 LEU A C 1
ATOM 980 O O . LEU A 1 125 ? -15.276 -9.760 -1.185 1.00 59.38 125 LEU A O 1
ATOM 984 N N . VAL A 1 126 ? -16.430 -9.375 -3.077 1.00 60.44 126 VAL A N 1
ATOM 985 C CA . VAL A 1 126 ? -17.738 -9.180 -2.440 1.00 60.44 126 VAL A CA 1
ATOM 986 C C . VAL A 1 126 ? -18.142 -10.434 -1.671 1.00 60.44 126 VAL A C 1
ATOM 988 O O . VAL A 1 126 ? -18.567 -10.343 -0.518 1.00 60.44 126 VAL A O 1
ATOM 991 N N . ASN A 1 127 ? -17.951 -11.615 -2.257 1.00 61.50 127 ASN A N 1
ATOM 992 C CA . ASN A 1 127 ? -18.278 -12.869 -1.592 1.00 61.50 127 ASN A CA 1
ATOM 993 C C . ASN A 1 127 ? -17.382 -13.135 -0.374 1.00 61.50 127 ASN A C 1
ATOM 995 O O . ASN A 1 127 ? -17.909 -13.533 0.665 1.00 61.50 127 ASN A O 1
ATOM 999 N N . LEU A 1 128 ? -16.075 -12.869 -0.434 1.00 61.72 128 LEU A N 1
ATOM 1000 C CA . LEU A 1 128 ? -15.183 -12.982 0.727 1.00 61.72 128 LEU A CA 1
ATOM 1001 C C . LEU A 1 128 ? -15.600 -12.023 1.848 1.00 61.72 128 LEU A C 1
ATOM 1003 O O . LEU A 1 128 ? -15.643 -12.421 3.012 1.00 61.72 128 LEU A O 1
ATOM 1007 N N . LEU A 1 129 ? -15.997 -10.792 1.508 1.00 59.62 129 LEU A N 1
ATOM 1008 C CA . LEU A 1 129 ? -16.441 -9.784 2.474 1.00 59.62 129 LEU A CA 1
ATOM 1009 C C . LEU A 1 129 ? -17.805 -10.101 3.109 1.00 59.62 129 LEU A C 1
ATOM 1011 O O . LEU A 1 129 ? -17.994 -9.769 4.279 1.00 59.62 129 LEU A O 1
ATOM 1015 N N . ILE A 1 130 ? -18.720 -10.770 2.395 1.00 62.09 130 ILE A N 1
ATOM 1016 C CA . ILE A 1 130 ? -20.125 -10.958 2.815 1.00 62.09 130 ILE A CA 1
ATOM 1017 C C . ILE A 1 130 ? -20.452 -12.385 3.302 1.00 62.09 130 ILE A C 1
ATOM 1019 O O . ILE A 1 130 ? -21.329 -12.551 4.151 1.00 62.09 130 ILE A O 1
ATOM 1023 N N . THR A 1 131 ? -19.802 -13.428 2.774 1.00 54.22 131 THR A N 1
ATOM 1024 C CA . THR A 1 131 ? -20.370 -14.799 2.789 1.00 54.22 131 THR A CA 1
ATOM 1025 C C . THR A 1 131 ? -19.889 -15.678 3.944 1.00 54.22 131 THR A C 1
ATOM 1027 O O . THR A 1 131 ? -20.599 -16.599 4.354 1.00 54.22 131 THR A O 1
ATOM 1030 N N . GLU A 1 132 ? -18.713 -15.421 4.512 1.00 51.62 132 GLU A N 1
ATOM 1031 C CA . GLU A 1 132 ? -18.196 -16.258 5.596 1.00 51.62 132 GLU A CA 1
ATOM 1032 C C . GLU A 1 132 ? -18.826 -15.882 6.946 1.00 51.62 132 GLU A C 1
ATOM 1034 O O . GLU A 1 132 ? -18.582 -14.810 7.491 1.00 51.62 132 GLU A O 1
ATOM 1039 N N . LYS A 1 133 ? -19.634 -16.784 7.517 1.00 47.81 133 LYS A N 1
ATOM 1040 C CA . LYS A 1 133 ? -20.043 -16.734 8.928 1.00 47.81 133 LYS A CA 1
ATOM 1041 C C . LYS A 1 133 ? -18.844 -17.091 9.808 1.00 47.81 133 LYS A C 1
ATOM 1043 O O . LYS A 1 133 ? -18.700 -18.240 10.212 1.00 47.81 133 LYS A O 1
ATOM 1048 N N . VA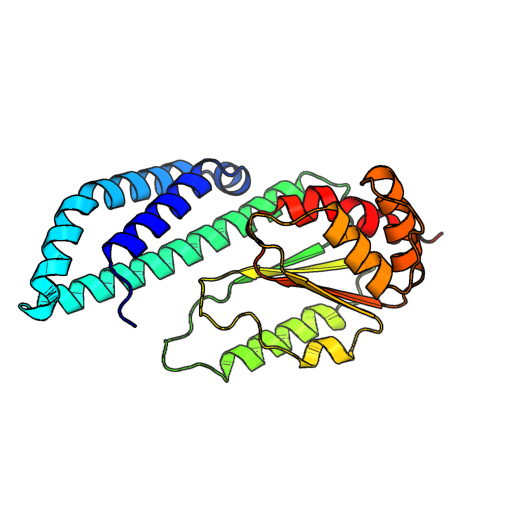L A 1 134 ? -18.000 -16.114 10.098 1.00 47.56 134 VAL A N 1
ATOM 1049 C CA . VAL A 1 134 ? -16.938 -16.228 11.103 1.00 47.56 134 VAL A CA 1
ATOM 1050 C C . VAL A 1 134 ? -17.271 -15.255 12.231 1.00 47.56 134 VAL A C 1
ATOM 1052 O O . VAL A 1 134 ? -17.847 -14.198 11.993 1.00 47.56 134 VAL A O 1
ATOM 1055 N N . GLU A 1 135 ? -16.950 -15.622 13.468 1.00 50.69 135 GLU A N 1
ATOM 1056 C CA . GLU A 1 135 ? -17.180 -14.845 14.699 1.00 50.69 135 GLU A CA 1
ATOM 1057 C C . GLU A 1 135 ? -16.391 -13.511 14.760 1.00 50.69 135 GLU A C 1
ATOM 1059 O O . GLU A 1 135 ? -16.391 -12.819 15.781 1.00 50.69 135 GLU A O 1
ATOM 1064 N N . GLU A 1 136 ? -15.729 -13.128 13.668 1.00 53.50 136 GLU A N 1
ATOM 1065 C CA . GLU A 1 136 ? -14.872 -11.955 13.534 1.00 53.50 136 GLU A CA 1
ATOM 1066 C C . GLU A 1 136 ? -15.642 -10.761 12.961 1.00 53.50 136 GLU A C 1
ATOM 1068 O O . GLU A 1 136 ? -16.344 -10.857 11.954 1.00 53.50 136 GLU A O 1
ATOM 1073 N N . LYS A 1 137 ? -15.509 -9.608 13.623 1.00 58.41 137 LYS A N 1
ATOM 1074 C CA . LYS A 1 137 ? -16.313 -8.406 13.354 1.00 58.41 137 LYS A CA 1
ATOM 1075 C C . LYS A 1 137 ? -15.608 -7.343 12.499 1.00 58.41 137 LYS A C 1
ATOM 1077 O O . LYS A 1 137 ? -16.282 -6.429 12.031 1.00 58.41 137 LYS A O 1
ATOM 1082 N N . CYS A 1 138 ? -14.294 -7.443 12.272 1.00 61.03 138 CYS A N 1
ATOM 1083 C CA . CYS A 1 138 ? -13.546 -6.533 11.397 1.00 61.03 138 CYS A CA 1
ATOM 1084 C C . CYS A 1 138 ? -12.772 -7.326 10.339 1.00 61.03 138 CYS A C 1
ATOM 1086 O O . CYS A 1 138 ? -12.013 -8.233 10.673 1.00 61.03 138 CYS A O 1
ATOM 1088 N N . ARG A 1 139 ? -12.995 -6.982 9.066 1.00 61.72 139 ARG A N 1
ATOM 1089 C CA . ARG A 1 139 ? -12.291 -7.534 7.905 1.00 61.72 139 ARG A CA 1
ATOM 1090 C C . ARG A 1 139 ? -11.565 -6.410 7.210 1.00 61.72 139 ARG A C 1
ATOM 1092 O O . ARG A 1 139 ? -12.164 -5.369 6.937 1.00 61.72 139 ARG A O 1
ATOM 1099 N N . VAL A 1 140 ? -10.304 -6.647 6.903 1.00 62.84 140 VAL A N 1
ATOM 1100 C CA . VAL A 1 140 ? -9.477 -5.688 6.184 1.00 62.84 140 VAL A CA 1
ATOM 1101 C C . VAL A 1 140 ? -9.113 -6.308 4.860 1.00 62.84 140 VAL A C 1
ATOM 1103 O O . VAL A 1 140 ? -8.680 -7.457 4.804 1.00 62.84 140 VAL A O 1
ATOM 1106 N N . LEU A 1 141 ? -9.305 -5.538 3.802 1.00 63.03 141 LEU A N 1
ATOM 1107 C CA . LEU A 1 141 ? -8.915 -5.918 2.464 1.00 63.03 141 LEU A CA 1
ATOM 1108 C C . LEU A 1 141 ? -7.811 -4.980 1.993 1.00 63.03 141 LEU A C 1
ATOM 1110 O O . LEU A 1 141 ? -7.988 -3.762 2.006 1.00 63.03 141 LEU A O 1
ATOM 1114 N N . VAL A 1 142 ? -6.705 -5.554 1.534 1.00 59.44 142 VAL A N 1
ATOM 1115 C CA . VAL A 1 142 ? -5.592 -4.807 0.947 1.00 59.44 142 VAL A CA 1
ATOM 1116 C C . VAL A 1 142 ? -5.532 -5.106 -0.548 1.00 59.44 142 VAL A C 1
ATOM 1118 O O . VAL A 1 142 ? -5.440 -6.269 -0.940 1.00 59.44 142 VAL A O 1
ATOM 1121 N N . ILE A 1 143 ? -5.588 -4.052 -1.369 1.00 62.16 143 ILE A N 1
ATOM 1122 C CA . ILE A 1 143 ? -5.486 -4.122 -2.834 1.00 62.16 143 ILE A CA 1
ATOM 1123 C C . ILE A 1 143 ? -4.177 -3.449 -3.268 1.00 62.16 143 ILE A C 1
ATOM 1125 O O . ILE A 1 143 ? -4.039 -2.224 -3.181 1.00 62.16 143 ILE A O 1
ATOM 1129 N N . THR A 1 144 ? -3.214 -4.233 -3.757 1.00 56.97 144 THR A N 1
ATOM 1130 C CA . THR A 1 144 ? -1.896 -3.739 -4.211 1.00 56.97 144 THR A CA 1
ATOM 1131 C C . THR A 1 144 ? -1.728 -3.852 -5.738 1.00 56.97 144 THR A C 1
ATOM 1133 O O . THR A 1 144 ? -2.650 -4.292 -6.428 1.00 56.97 144 THR A O 1
ATOM 1136 N N . GLY A 1 145 ? -0.631 -3.317 -6.293 1.00 53.72 145 GLY A N 1
ATOM 1137 C CA . GLY A 1 145 ? -0.403 -3.166 -7.745 1.00 53.72 145 GLY A CA 1
ATOM 1138 C C . GLY A 1 145 ? 0.112 -1.778 -8.167 1.00 53.72 145 GLY A C 1
ATOM 1139 O O . GLY A 1 145 ? 0.076 -0.819 -7.395 1.00 53.72 145 GLY A O 1
ATOM 1140 N N . MET A 1 146 ? 0.569 -1.624 -9.404 1.00 51.72 146 MET A N 1
ATOM 1141 C CA . MET A 1 146 ? 1.175 -0.358 -9.839 1.00 51.72 146 MET A CA 1
ATOM 1142 C C . MET A 1 146 ? 0.175 0.780 -10.111 1.00 51.72 146 MET A C 1
ATOM 1144 O O . MET A 1 146 ? -1.036 0.586 -10.266 1.00 51.72 146 MET A O 1
ATOM 1148 N N . GLU A 1 147 ? 0.701 2.008 -10.169 1.00 56.47 147 GLU A N 1
ATOM 1149 C CA . GLU A 1 147 ? -0.053 3.196 -10.576 1.00 56.47 147 GLU A CA 1
ATOM 1150 C C . GLU A 1 147 ? -0.669 2.989 -11.972 1.00 56.47 147 GLU A C 1
ATOM 1152 O O . GLU A 1 147 ? -0.005 2.538 -12.906 1.00 56.47 147 GLU A O 1
ATOM 1157 N N . GLY A 1 148 ? -1.952 3.327 -12.124 1.00 50.06 148 GLY A N 1
ATOM 1158 C CA . GLY A 1 148 ? -2.661 3.242 -13.406 1.00 50.06 148 GLY A CA 1
ATOM 1159 C C . GLY A 1 148 ? -3.302 1.886 -13.728 1.00 50.06 148 GLY A C 1
ATOM 1160 O O . GLY A 1 148 ? -3.967 1.784 -14.754 1.00 50.06 148 GLY A O 1
ATOM 1161 N N . VAL A 1 149 ? -3.185 0.881 -12.850 1.00 56.53 149 VAL A N 1
ATOM 1162 C CA . VAL A 1 149 ? -3.788 -0.461 -13.032 1.00 56.53 149 VAL A CA 1
ATOM 1163 C C . VAL A 1 149 ? -5.322 -0.467 -12.873 1.00 56.53 149 VAL A C 1
ATOM 1165 O O . VAL A 1 149 ? -5.993 -1.395 -13.306 1.00 56.53 149 VAL A O 1
ATOM 1168 N N . GLY A 1 150 ? -5.915 0.596 -12.314 1.00 54.84 150 GLY A N 1
ATOM 1169 C CA . GLY A 1 150 ? -7.376 0.722 -12.196 1.00 54.84 150 GLY A CA 1
ATOM 1170 C C . GLY A 1 150 ? -7.972 0.140 -10.909 1.00 54.84 150 GLY A C 1
ATOM 1171 O O . GLY A 1 150 ? -9.145 -0.220 -10.886 1.00 54.84 150 GLY A O 1
ATOM 1172 N N . LYS A 1 151 ? -7.190 0.095 -9.821 1.00 62.25 151 LYS A N 1
ATOM 1173 C CA . LYS A 1 151 ? -7.592 -0.431 -8.499 1.00 62.25 151 LYS A CA 1
ATOM 1174 C C . LYS A 1 151 ? -8.862 0.196 -7.902 1.00 62.25 151 LYS A C 1
ATOM 1176 O O . LYS A 1 151 ? -9.522 -0.417 -7.073 1.00 62.25 151 LYS A O 1
ATOM 1181 N N . THR A 1 152 ? -9.182 1.430 -8.280 1.00 55.75 152 THR A N 1
ATOM 1182 C CA . THR A 1 152 ? -10.091 2.314 -7.533 1.00 55.75 152 THR A CA 1
ATOM 1183 C C . THR A 1 152 ? -11.576 2.174 -7.902 1.00 55.75 152 THR A C 1
ATOM 1185 O O . THR A 1 152 ? -12.402 2.908 -7.368 1.00 55.75 152 THR A O 1
ATOM 1188 N N . ASN A 1 153 ? -11.958 1.280 -8.819 1.00 53.00 153 ASN A N 1
ATOM 1189 C CA . ASN A 1 153 ? -13.265 1.388 -9.480 1.00 53.00 153 ASN A CA 1
ATOM 1190 C C . ASN A 1 153 ? -14.214 0.200 -9.261 1.00 53.00 153 ASN A C 1
ATOM 1192 O O . ASN A 1 153 ? -14.625 -0.445 -10.222 1.00 53.00 153 ASN A O 1
ATOM 1196 N N . ASN A 1 154 ? -14.605 -0.069 -8.012 1.00 53.94 154 ASN A N 1
ATOM 1197 C CA . ASN A 1 154 ? -15.642 -1.064 -7.727 1.00 53.94 154 ASN A CA 1
ATOM 1198 C C . ASN A 1 154 ? -16.711 -0.545 -6.746 1.00 53.94 154 ASN A C 1
ATOM 1200 O O . ASN A 1 154 ? -16.585 -0.660 -5.528 1.00 53.94 154 ASN A O 1
ATOM 1204 N N . HIS A 1 155 ? -17.776 0.042 -7.298 1.00 53.84 155 HIS A N 1
ATOM 1205 C CA . HIS A 1 155 ? -18.838 0.724 -6.546 1.00 53.84 155 HIS A CA 1
ATOM 1206 C C . HIS A 1 155 ? -19.929 -0.207 -5.986 1.00 53.84 155 HIS A C 1
ATOM 1208 O O . HIS A 1 155 ? -20.776 0.237 -5.207 1.00 53.84 155 HIS A O 1
ATOM 1214 N N . GLU A 1 156 ? -19.948 -1.490 -6.360 1.00 55.12 156 GLU A N 1
ATOM 1215 C CA . GLU A 1 156 ? -21.039 -2.403 -5.980 1.00 55.12 156 GLU A CA 1
ATOM 1216 C C . GLU A 1 156 ? -20.974 -2.840 -4.508 1.00 55.12 156 GLU A C 1
ATOM 1218 O O . GLU A 1 156 ? -22.012 -3.034 -3.868 1.00 55.12 156 GLU A O 1
ATOM 1223 N N . ILE A 1 157 ? -19.763 -2.912 -3.941 1.00 58.12 157 ILE A N 1
ATOM 1224 C CA . ILE A 1 157 ? -19.504 -3.346 -2.555 1.00 58.12 157 ILE A CA 1
ATOM 1225 C C . ILE A 1 157 ? -20.120 -2.380 -1.541 1.00 58.12 157 ILE A C 1
ATOM 1227 O O . ILE A 1 157 ? -20.569 -2.774 -0.463 1.00 58.12 157 ILE A O 1
ATOM 1231 N N . GLU A 1 158 ? -20.191 -1.098 -1.893 1.00 60.72 158 GLU A N 1
ATOM 1232 C CA . GLU A 1 158 ? -20.631 -0.067 -0.969 1.00 60.72 158 GLU A CA 1
ATOM 1233 C C . GLU A 1 158 ? -22.091 -0.252 -0.516 1.00 60.72 158 GLU A C 1
ATOM 1235 O O . GLU A 1 158 ? -22.466 0.201 0.563 1.00 60.72 158 GLU A O 1
ATOM 1240 N N . ASN A 1 159 ? -22.943 -0.898 -1.317 1.00 64.81 159 ASN A N 1
ATOM 1241 C CA . ASN A 1 159 ? -24.375 -1.032 -1.017 1.00 64.81 159 ASN A CA 1
ATOM 1242 C C . ASN A 1 159 ? -24.679 -1.942 0.182 1.00 64.81 159 ASN A C 1
ATOM 1244 O O . ASN A 1 159 ? -25.793 -1.909 0.704 1.00 64.81 159 ASN A O 1
ATOM 1248 N N . TYR A 1 160 ? -23.699 -2.721 0.640 1.00 65.81 160 TYR A N 1
ATOM 1249 C CA . TYR A 1 160 ? -23.850 -3.645 1.764 1.00 65.81 160 TYR A CA 1
ATOM 1250 C C . TYR A 1 160 ? -23.529 -3.014 3.129 1.00 65.81 160 TYR A C 1
ATOM 1252 O O . TYR A 1 160 ? -23.742 -3.647 4.165 1.00 65.81 160 TYR A O 1
ATOM 1260 N N . PHE A 1 161 ? -23.046 -1.767 3.154 1.00 69.62 161 PHE A N 1
ATOM 1261 C CA . PHE A 1 161 ? -22.580 -1.104 4.371 1.00 69.62 161 PHE A CA 1
ATOM 1262 C C . PHE A 1 161 ? -23.359 0.179 4.670 1.00 69.62 161 PHE A C 1
ATOM 1264 O O . PHE A 1 161 ? -23.611 1.006 3.793 1.00 69.62 161 PHE A O 1
ATOM 1271 N N . ASN A 1 162 ? -23.715 0.364 5.943 1.00 69.12 162 ASN A N 1
ATOM 1272 C CA . ASN A 1 162 ? -24.532 1.493 6.394 1.00 69.12 162 ASN A CA 1
ATOM 1273 C C . ASN A 1 162 ? -23.733 2.794 6.502 1.00 69.12 162 ASN A C 1
ATOM 1275 O O . ASN A 1 162 ? -24.294 3.886 6.374 1.00 69.12 162 ASN A O 1
ATOM 1279 N N . VAL A 1 163 ? -22.433 2.679 6.763 1.00 77.06 163 VAL A N 1
ATOM 1280 C CA . VAL A 1 163 ? -21.500 3.800 6.807 1.00 77.06 163 VAL A CA 1
ATOM 1281 C C . VAL A 1 163 ? -20.388 3.564 5.802 1.00 77.06 163 VAL A C 1
ATOM 1283 O O . VAL A 1 163 ? -19.860 2.461 5.700 1.00 77.06 163 VAL A O 1
ATOM 1286 N N . LYS A 1 164 ? -20.028 4.624 5.080 1.00 79.38 164 LYS A N 1
ATOM 1287 C CA . LYS A 1 164 ? -18.982 4.626 4.061 1.00 79.38 164 LYS A CA 1
ATOM 1288 C C . LYS A 1 164 ? -18.026 5.771 4.353 1.00 79.38 164 LYS A C 1
ATOM 1290 O O . LYS A 1 164 ? -18.471 6.898 4.581 1.00 79.38 164 LYS A O 1
ATOM 1295 N N . ALA A 1 165 ? -16.736 5.487 4.343 1.00 80.44 165 ALA A N 1
ATOM 1296 C CA . ALA A 1 165 ? -15.685 6.472 4.513 1.00 80.44 165 ALA A CA 1
ATOM 1297 C C . ALA A 1 165 ? -14.606 6.243 3.457 1.00 80.44 165 ALA A C 1
ATOM 1299 O O . ALA A 1 165 ? -14.197 5.110 3.222 1.00 80.44 165 ALA A O 1
ATOM 1300 N N . TRP A 1 166 ? -14.137 7.327 2.847 1.00 81.62 166 TRP A N 1
ATOM 1301 C CA . TRP A 1 166 ? -13.031 7.304 1.898 1.00 81.62 166 TRP A CA 1
ATOM 1302 C C . TRP A 1 166 ? -11.972 8.284 2.375 1.00 81.62 166 TRP A C 1
ATOM 1304 O O . TRP A 1 166 ? -12.265 9.468 2.563 1.00 81.62 166 TRP A O 1
ATOM 1314 N N . ALA A 1 167 ? -10.754 7.800 2.576 1.00 78.62 167 ALA A N 1
ATOM 1315 C CA . ALA A 1 167 ? -9.612 8.628 2.917 1.00 78.62 167 ALA A CA 1
ATOM 1316 C C . ALA A 1 167 ? -8.509 8.426 1.882 1.00 78.62 167 ALA A C 1
ATOM 1318 O O . ALA A 1 167 ? -8.110 7.301 1.617 1.00 78.62 167 ALA A O 1
ATOM 1319 N N . CYS A 1 168 ? -8.014 9.522 1.314 1.00 75.50 168 CYS A N 1
ATOM 1320 C CA . CYS A 1 168 ? -6.801 9.508 0.505 1.00 75.50 168 CYS A CA 1
ATOM 1321 C C . CYS A 1 168 ? -5.608 9.707 1.447 1.00 75.50 168 CYS A C 1
ATOM 1323 O O . CYS A 1 168 ? -5.494 10.748 2.102 1.00 75.50 168 CYS A O 1
ATOM 1325 N N . VAL A 1 169 ? -4.765 8.686 1.564 1.00 73.06 169 VAL A N 1
ATOM 1326 C CA . VAL A 1 169 ? -3.641 8.609 2.499 1.00 73.06 169 VAL A CA 1
ATOM 1327 C C . VAL A 1 169 ? -2.350 8.878 1.730 1.00 73.06 169 VAL A C 1
ATOM 1329 O O . VAL A 1 169 ? -1.500 8.015 1.579 1.00 73.06 169 VAL A O 1
ATOM 1332 N N . THR A 1 170 ? -2.194 10.100 1.224 1.00 68.31 170 THR A N 1
ATOM 1333 C CA . THR A 1 170 ? -0.962 10.486 0.519 1.00 68.31 170 THR A CA 1
ATOM 1334 C C . THR A 1 170 ? 0.261 10.423 1.448 1.00 68.31 170 THR A C 1
ATOM 1336 O O . THR A 1 170 ? 0.133 10.385 2.674 1.00 68.31 170 THR A O 1
ATOM 1339 N N . GLN A 1 171 ? 1.476 10.498 0.892 1.00 56.81 171 GLN A N 1
ATOM 1340 C CA . GLN A 1 171 ? 2.737 10.474 1.661 1.00 56.81 171 GLN A CA 1
ATOM 1341 C C . GLN A 1 171 ? 2.836 11.526 2.789 1.00 56.81 171 GLN A C 1
ATOM 1343 O O . GLN A 1 171 ? 3.679 11.402 3.674 1.00 56.81 171 GLN A O 1
ATOM 1348 N N . THR A 1 172 ? 1.991 12.563 2.784 1.00 56.25 172 THR A N 1
ATOM 1349 C CA . THR A 1 172 ? 1.960 13.626 3.803 1.00 56.25 172 THR A CA 1
ATOM 1350 C C . THR A 1 172 ? 0.670 13.632 4.628 1.00 56.25 172 THR A C 1
ATOM 1352 O O . THR A 1 172 ? 0.242 14.695 5.085 1.00 56.25 172 THR A O 1
ATOM 1355 N N . TYR A 1 173 ? -0.007 12.491 4.774 1.00 72.31 173 TYR A N 1
ATOM 1356 C CA . TYR A 1 173 ? -1.283 12.449 5.486 1.00 72.31 173 TYR A CA 1
ATOM 1357 C C . TYR A 1 173 ? -1.141 12.818 6.973 1.00 72.31 173 TYR A C 1
ATOM 1359 O O . TYR A 1 173 ? -0.132 12.565 7.631 1.00 72.31 173 TYR A O 1
ATOM 1367 N N . SER A 1 174 ? -2.199 13.423 7.511 1.00 81.31 174 SER A N 1
ATOM 1368 C CA . SER A 1 174 ? -2.325 13.745 8.930 1.00 81.31 174 SER A CA 1
ATOM 1369 C C . SER A 1 174 ? -3.165 12.670 9.605 1.00 81.31 174 SER A C 1
ATOM 1371 O O . SER A 1 174 ? -4.359 12.531 9.328 1.00 81.31 174 SER A O 1
ATOM 1373 N N . GLU A 1 175 ? -2.547 11.918 10.514 1.00 80.62 175 GLU A N 1
ATOM 1374 C CA . GLU A 1 175 ? -3.226 10.878 11.295 1.00 80.62 175 GLU A CA 1
ATOM 1375 C C . GLU A 1 175 ? -4.451 11.440 12.040 1.00 80.62 175 GLU A C 1
ATOM 1377 O O . GLU A 1 175 ? -5.521 10.836 12.068 1.00 80.62 175 GLU A O 1
ATOM 1382 N N . ILE A 1 176 ? -4.331 12.653 12.581 1.00 87.12 176 ILE A N 1
ATOM 1383 C CA . ILE A 1 176 ? -5.421 13.348 13.275 1.00 87.12 176 ILE A CA 1
ATOM 1384 C C . ILE A 1 176 ? -6.603 13.611 12.339 1.00 87.12 176 ILE A C 1
ATOM 1386 O O . ILE A 1 176 ? -7.758 13.435 12.737 1.00 87.12 176 ILE A O 1
ATOM 1390 N N . ASP A 1 177 ? -6.333 14.028 11.102 1.00 87.31 177 ASP A N 1
ATOM 1391 C CA . ASP A 1 177 ? -7.382 14.312 10.125 1.00 87.31 177 ASP A CA 1
ATOM 1392 C C . ASP A 1 177 ? -8.044 13.029 9.619 1.00 87.31 177 ASP A C 1
ATOM 1394 O O . ASP A 1 177 ? -9.267 13.011 9.453 1.00 87.31 177 ASP A O 1
ATOM 1398 N N . LEU A 1 178 ? -7.280 11.938 9.484 1.00 85.62 178 LEU A N 1
ATOM 1399 C CA . LEU A 1 178 ? -7.808 10.606 9.183 1.00 85.62 178 LEU A CA 1
ATOM 1400 C C . LEU A 1 178 ? -8.782 10.133 10.273 1.00 85.62 178 LEU A C 1
ATOM 1402 O O . LEU A 1 178 ? -9.928 9.795 9.972 1.00 85.62 178 LEU A O 1
ATOM 1406 N N . LEU A 1 179 ? -8.380 10.182 11.548 1.00 87.00 179 LEU A N 1
ATOM 1407 C CA . LEU A 1 179 ? -9.243 9.781 12.669 1.00 87.00 179 LEU A CA 1
ATOM 1408 C C . LEU A 1 179 ? -10.528 10.624 12.720 1.00 87.00 179 LEU A C 1
ATOM 1410 O O . LEU A 1 179 ? -11.632 10.095 12.874 1.00 87.00 179 LEU A O 1
ATOM 1414 N N . LYS A 1 180 ? -10.410 11.944 12.532 1.00 89.75 180 LYS A N 1
ATOM 1415 C CA . LYS A 1 180 ? -11.556 12.867 12.487 1.00 89.75 180 LYS A CA 1
ATOM 1416 C C . LYS A 1 180 ? -12.493 12.592 11.314 1.00 89.75 180 LYS A C 1
ATOM 1418 O O . LYS A 1 180 ? -13.709 12.747 11.466 1.00 89.75 180 LYS A O 1
ATOM 1423 N N . LEU A 1 181 ? -11.954 12.230 10.152 1.00 88.50 181 LEU A N 1
ATOM 1424 C CA . LEU A 1 181 ? -12.736 11.870 8.972 1.00 88.50 181 LEU A CA 1
ATOM 1425 C C . LEU A 1 181 ? -13.595 10.640 9.261 1.00 88.50 181 LEU A C 1
ATOM 1427 O O . LEU A 1 181 ? -14.805 10.681 9.034 1.00 88.50 181 LEU A O 1
ATOM 1431 N N . ILE A 1 182 ? -13.001 9.592 9.834 1.00 85.06 182 ILE A N 1
ATOM 1432 C CA . ILE A 1 182 ? -13.715 8.344 10.124 1.00 85.06 182 ILE A CA 1
ATOM 1433 C C . ILE A 1 182 ? -14.785 8.566 11.203 1.00 85.06 182 ILE A C 1
ATOM 1435 O O . ILE A 1 182 ? -15.922 8.132 11.022 1.00 85.06 182 ILE A O 1
ATOM 1439 N N . ILE A 1 183 ? -14.484 9.319 12.273 1.00 87.06 183 ILE A N 1
ATOM 1440 C CA . ILE A 1 183 ? -15.476 9.674 13.309 1.00 87.06 183 ILE A CA 1
ATOM 1441 C C . ILE A 1 183 ? -16.688 10.382 12.691 1.00 87.06 183 ILE A C 1
ATOM 1443 O O . ILE A 1 183 ? -17.830 10.034 12.989 1.00 87.06 183 ILE A O 1
ATOM 1447 N N . ARG A 1 184 ? -16.457 11.361 11.806 1.00 88.50 184 ARG A N 1
ATOM 1448 C CA . ARG A 1 184 ? -17.539 12.084 11.116 1.00 88.50 184 ARG A CA 1
ATOM 1449 C C . ARG A 1 184 ? -18.361 11.166 10.221 1.00 88.50 184 ARG A C 1
ATOM 1451 O O . ARG A 1 184 ? -19.584 11.278 10.217 1.00 88.50 184 ARG A O 1
ATOM 1458 N N . ALA A 1 185 ? -17.708 10.275 9.477 1.00 84.62 185 ALA A N 1
ATOM 1459 C CA . ALA A 1 185 ? -18.395 9.308 8.627 1.00 84.62 185 ALA A CA 1
ATOM 1460 C C . ALA A 1 185 ? -19.305 8.394 9.462 1.00 84.62 185 ALA A C 1
ATOM 1462 O O . ALA A 1 185 ? -20.479 8.227 9.139 1.00 84.62 185 ALA A O 1
ATOM 1463 N N . ALA A 1 186 ? -18.807 7.929 10.610 1.00 84.00 186 ALA A N 1
ATOM 1464 C CA . ALA A 1 186 ? -19.547 7.174 11.621 1.00 84.00 186 ALA A CA 1
ATOM 1465 C C . ALA A 1 186 ? -20.632 7.988 12.362 1.00 84.00 186 ALA A C 1
ATOM 1467 O O . ALA A 1 186 ? -21.222 7.506 13.326 1.00 84.00 186 ALA A O 1
ATOM 1468 N N . LYS A 1 187 ? -20.917 9.227 11.934 1.00 87.25 187 LYS A N 1
ATOM 1469 C CA . LYS A 1 187 ? -21.864 10.165 12.568 1.00 87.25 187 LYS A CA 1
ATOM 1470 C C . LYS A 1 187 ? -21.532 10.488 14.032 1.00 87.25 187 LYS A C 1
ATOM 1472 O O . LYS A 1 187 ? -22.387 10.984 14.765 1.00 87.25 187 LYS A O 1
ATOM 1477 N N . GLY A 1 188 ? -20.293 10.242 14.446 1.00 86.81 188 GLY A N 1
ATOM 1478 C CA . GLY A 1 188 ? -19.766 10.634 15.741 1.00 86.81 188 GLY A CA 1
ATOM 1479 C C . GLY A 1 188 ? -19.409 12.117 15.794 1.00 86.81 188 GLY A C 1
ATOM 1480 O O . GLY A 1 188 ? -19.259 12.796 14.775 1.00 86.81 188 GLY A O 1
ATOM 1481 N N . SER A 1 189 ? -19.233 12.626 17.012 1.00 90.19 189 SER A N 1
ATOM 1482 C CA . SER A 1 189 ? -18.736 13.977 17.266 1.00 90.19 189 SER A CA 1
ATOM 1483 C C . SER A 1 189 ? -17.494 13.903 18.134 1.00 90.19 189 SER A C 1
ATOM 1485 O O . SER A 1 189 ? -17.497 13.249 19.172 1.00 90.19 189 SER A O 1
ATOM 1487 N N . TYR A 1 190 ? -16.444 14.605 17.724 1.00 89.50 190 TYR A N 1
ATOM 1488 C CA . TYR A 1 190 ? -15.190 14.686 18.469 1.00 89.50 190 TYR A CA 1
ATOM 1489 C C . TYR A 1 190 ? -14.976 16.039 19.158 1.00 89.50 190 TYR A C 1
ATOM 1491 O O . TYR A 1 190 ? -13.942 16.254 19.785 1.00 89.50 190 TYR A O 1
ATOM 1499 N N . GLY A 1 191 ? -15.936 16.967 19.055 1.00 91.75 191 GLY A N 1
ATOM 1500 C CA . GLY A 1 191 ? -15.855 18.289 19.682 1.00 91.75 191 GLY A CA 1
ATOM 1501 C C . GLY A 1 191 ? -14.537 19.010 19.376 1.00 91.75 191 GLY A C 1
ATOM 1502 O O . GLY A 1 191 ? -14.217 19.263 18.217 1.00 91.75 191 GLY A O 1
ATOM 1503 N N . ASN A 1 192 ? -13.773 19.311 20.429 1.00 91.50 192 ASN A N 1
ATOM 1504 C CA . ASN A 1 192 ? -12.482 20.000 20.340 1.00 91.50 192 ASN A CA 1
ATOM 1505 C C . ASN A 1 192 ? -11.270 19.052 20.339 1.00 91.50 192 ASN A C 1
ATOM 1507 O O . ASN A 1 192 ? -10.140 19.539 20.372 1.00 91.50 192 ASN A O 1
ATOM 1511 N N . ALA A 1 193 ? -11.485 17.731 20.311 1.00 91.81 193 ALA A N 1
ATOM 1512 C CA . ALA A 1 193 ? -10.403 16.755 20.331 1.00 91.81 193 ALA A CA 1
ATOM 1513 C C . ALA A 1 193 ? -9.454 16.967 19.146 1.00 91.81 193 ALA A C 1
ATOM 1515 O O . ALA A 1 193 ? -9.870 17.117 17.986 1.00 91.81 193 ALA A O 1
ATOM 1516 N N . ASN A 1 194 ? -8.161 17.008 19.442 1.00 91.25 194 ASN A N 1
ATOM 1517 C CA . ASN A 1 194 ? -7.127 17.326 18.460 1.00 91.25 194 ASN A CA 1
ATOM 1518 C C . ASN A 1 194 ? -5.860 16.476 18.603 1.00 91.25 194 ASN A C 1
ATOM 1520 O O . ASN A 1 194 ? -4.960 16.616 17.778 1.00 91.25 194 ASN A O 1
ATOM 1524 N N . THR A 1 195 ? -5.821 15.566 19.577 1.00 89.31 195 THR A N 1
ATOM 1525 C CA . THR A 1 195 ? -4.741 14.590 19.735 1.00 89.31 195 THR A CA 1
ATOM 1526 C C . THR A 1 195 ? -5.220 13.168 19.448 1.00 89.31 195 THR A C 1
ATOM 1528 O O . THR A 1 195 ? -6.399 12.844 19.594 1.00 89.31 195 THR A O 1
ATOM 1531 N N . LYS A 1 196 ? -4.288 12.287 19.066 1.00 85.25 196 LYS A N 1
ATOM 1532 C CA . LYS A 1 196 ? -4.558 10.865 18.804 1.00 85.25 196 LYS A CA 1
ATOM 1533 C C . LYS A 1 196 ? -5.227 10.184 20.002 1.00 85.25 196 LYS A C 1
ATOM 1535 O O . LYS A 1 196 ? -6.240 9.514 19.838 1.00 85.25 196 LYS A O 1
ATOM 1540 N N . LEU A 1 197 ? -4.699 10.418 21.204 1.00 85.12 197 LEU A N 1
ATOM 1541 C CA . LEU A 1 197 ? -5.193 9.814 22.447 1.00 85.12 197 LEU A CA 1
ATOM 1542 C C . LEU A 1 197 ? -6.634 10.224 22.780 1.00 85.12 197 LEU A C 1
ATOM 1544 O O . LEU A 1 197 ? -7.384 9.420 23.324 1.00 85.12 197 LEU A O 1
ATOM 1548 N N . GLU A 1 198 ? -7.035 11.452 22.442 1.00 90.25 198 GLU A N 1
ATOM 1549 C CA . GLU A 1 198 ? -8.420 11.910 22.613 1.00 90.25 198 GLU A CA 1
ATOM 1550 C C . GLU A 1 198 ? -9.353 11.319 21.552 1.00 90.25 198 GLU A C 1
ATOM 1552 O O . GLU A 1 198 ? -10.499 10.988 21.847 1.00 90.25 198 GLU A O 1
ATOM 1557 N N . LEU A 1 199 ? -8.872 11.186 20.314 1.00 89.50 199 LEU A N 1
ATOM 1558 C CA . LEU A 1 199 ? -9.681 10.751 19.176 1.00 89.50 199 LEU A CA 1
ATOM 1559 C C . LEU A 1 199 ? -9.903 9.237 19.140 1.00 89.50 199 LEU A C 1
ATOM 1561 O O . LEU A 1 199 ? -10.972 8.806 18.723 1.00 89.50 199 LEU A O 1
ATOM 1565 N N . GLN A 1 200 ? -8.945 8.429 19.597 1.00 85.44 200 GLN A N 1
ATOM 1566 C CA . GLN A 1 200 ? -9.049 6.964 19.611 1.00 85.44 200 GLN A CA 1
ATOM 1567 C C . GLN A 1 200 ? -10.293 6.410 20.338 1.00 85.44 200 GLN A C 1
ATOM 1569 O O . GLN A 1 200 ? -11.004 5.599 19.738 1.00 85.44 200 GLN A O 1
ATOM 1574 N N . PRO A 1 201 ? -10.620 6.816 21.583 1.00 86.00 201 PRO A N 1
ATOM 1575 C CA . PRO A 1 201 ? -11.828 6.327 22.249 1.00 86.00 201 PRO A CA 1
ATOM 1576 C C . PRO A 1 201 ? -13.105 6.817 21.558 1.00 86.00 201 PRO A C 1
ATOM 1578 O O . PRO A 1 201 ? -14.058 6.055 21.434 1.00 86.00 201 PRO A O 1
ATOM 1581 N N . ILE A 1 202 ? -13.108 8.051 21.043 1.00 88.44 202 ILE A N 1
ATOM 1582 C CA . ILE A 1 202 ? -14.254 8.620 20.319 1.00 88.44 202 ILE A CA 1
ATOM 1583 C C . ILE A 1 202 ? -14.498 7.850 19.020 1.00 88.44 202 ILE A C 1
ATOM 1585 O O . ILE A 1 202 ? -15.643 7.545 18.688 1.00 88.44 202 ILE A O 1
ATOM 1589 N N . LEU A 1 203 ? -13.429 7.518 18.293 1.00 86.00 203 LEU A N 1
ATOM 1590 C CA . LEU A 1 203 ? -13.484 6.695 17.093 1.00 86.00 203 LEU A CA 1
ATOM 1591 C C . LEU A 1 203 ? -14.082 5.331 17.403 1.00 86.00 203 LEU A C 1
ATOM 1593 O O . LEU A 1 203 ? -15.056 4.956 16.757 1.00 86.00 203 LEU A O 1
ATOM 1597 N N . ARG A 1 204 ? -13.550 4.635 18.411 1.00 82.12 204 ARG A N 1
ATOM 1598 C CA . ARG A 1 204 ? -14.070 3.334 18.840 1.00 82.12 204 ARG A CA 1
ATOM 1599 C C . ARG A 1 204 ? -15.570 3.413 19.113 1.00 82.12 204 ARG A C 1
ATOM 1601 O O . ARG A 1 204 ? -16.330 2.683 18.494 1.00 82.12 204 ARG A O 1
ATOM 1608 N N . ASP A 1 205 ? -16.003 4.334 19.971 1.00 83.88 205 ASP A N 1
ATOM 1609 C CA . ASP A 1 205 ? -17.407 4.428 20.383 1.00 83.88 205 ASP A CA 1
ATOM 1610 C C . ASP A 1 205 ? -18.326 4.813 19.201 1.00 83.88 205 ASP A C 1
ATOM 1612 O O . ASP A 1 205 ? -19.448 4.309 19.084 1.00 83.88 205 ASP A O 1
ATOM 1616 N N . SER A 1 206 ? -17.835 5.653 18.280 1.00 84.06 206 SER A N 1
ATOM 1617 C CA . SER A 1 206 ? -18.552 6.018 17.049 1.00 84.06 206 SER A CA 1
ATOM 1618 C C . SER A 1 206 ? -18.704 4.820 16.111 1.00 84.06 206 SER A C 1
ATOM 1620 O O . SER A 1 206 ? -19.789 4.592 15.581 1.00 84.06 206 SER A O 1
ATOM 1622 N N . VAL A 1 207 ? -17.644 4.026 15.935 1.00 78.69 207 VAL A N 1
ATOM 1623 C CA . VAL A 1 207 ? -17.648 2.826 15.086 1.00 78.69 207 VAL A CA 1
ATOM 1624 C C . VAL A 1 207 ? -18.496 1.715 15.705 1.00 78.69 207 VAL A C 1
ATOM 1626 O O . VAL A 1 207 ? -19.293 1.121 14.989 1.00 78.69 207 VAL A O 1
ATOM 1629 N N . THR A 1 208 ? -18.421 1.482 17.020 1.00 77.38 208 THR A N 1
ATOM 1630 C CA . THR A 1 208 ? -19.280 0.508 17.724 1.00 77.38 208 THR A CA 1
ATOM 1631 C C . THR A 1 208 ? -20.762 0.880 17.629 1.00 77.38 208 THR A C 1
ATOM 1633 O O . THR A 1 208 ? -21.624 0.005 17.589 1.00 77.38 208 THR A O 1
ATOM 1636 N N . SER A 1 209 ? -21.073 2.178 17.577 1.00 76.56 209 SER A N 1
ATOM 1637 C CA . SER A 1 209 ? -22.445 2.664 17.385 1.00 76.56 209 SER A CA 1
ATOM 1638 C C . SER A 1 209 ? -22.940 2.502 15.941 1.00 76.56 209 SER A C 1
ATOM 1640 O O . SER A 1 209 ? -24.142 2.602 15.685 1.00 76.56 209 SER A O 1
ATOM 1642 N N . CYS A 1 210 ? -22.037 2.255 14.988 1.00 68.75 210 CYS A N 1
ATOM 1643 C CA . CYS A 1 210 ? -22.379 1.970 13.602 1.00 68.75 210 CYS A CA 1
ATOM 1644 C C . CYS A 1 210 ? -22.635 0.472 13.416 1.00 68.75 210 CYS A C 1
ATOM 1646 O O . CYS A 1 210 ? -21.871 -0.370 13.868 1.00 68.75 210 CYS A 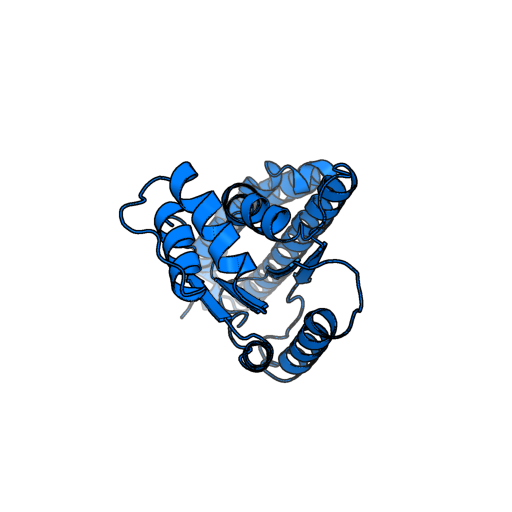O 1
ATOM 1648 N N . GLN A 1 211 ? -23.704 0.126 12.698 1.00 68.44 211 GLN A N 1
ATOM 1649 C CA . GLN A 1 211 ? -24.037 -1.276 12.428 1.00 68.44 211 GLN A CA 1
ATOM 1650 C C . GLN A 1 211 ? -23.037 -1.944 11.465 1.00 68.44 211 GLN A C 1
ATOM 1652 O O . GLN A 1 211 ? -22.771 -3.135 11.593 1.00 68.44 211 GLN A O 1
ATOM 1657 N N . SER A 1 212 ? -22.498 -1.190 10.502 1.00 69.94 212 SER A N 1
ATOM 1658 C CA . SER A 1 212 ? -21.437 -1.628 9.590 1.00 69.94 212 SER A CA 1
ATOM 1659 C C . SER A 1 212 ? -20.723 -0.417 8.976 1.00 69.94 212 SER A C 1
ATOM 1661 O O . SER A 1 212 ? -21.371 0.580 8.640 1.00 69.94 212 SER A O 1
ATOM 1663 N N . LEU A 1 213 ? -19.394 -0.496 8.848 1.00 75.06 213 LEU A N 1
ATOM 1664 C CA . LEU A 1 213 ? -18.530 0.534 8.261 1.00 75.06 213 LEU A CA 1
ATOM 1665 C C . LEU A 1 213 ? -17.723 -0.067 7.107 1.00 75.06 213 LEU A C 1
ATOM 1667 O O . LEU A 1 213 ? -17.034 -1.064 7.294 1.00 75.06 213 LEU A O 1
ATOM 1671 N N . PHE A 1 214 ? -17.776 0.581 5.948 1.00 76.06 214 PHE A N 1
ATOM 1672 C CA . PHE A 1 214 ? -16.868 0.366 4.827 1.00 76.06 214 PHE A CA 1
ATOM 1673 C C . PHE A 1 214 ? -15.880 1.529 4.762 1.00 76.06 214 PHE A C 1
ATOM 1675 O O . PHE A 1 214 ? -16.289 2.679 4.584 1.00 76.06 214 PHE A O 1
ATOM 1682 N N . LEU A 1 215 ? -14.595 1.240 4.945 1.00 76.56 215 LEU A N 1
ATOM 1683 C CA . LEU A 1 215 ? -13.521 2.227 4.911 1.00 76.56 215 LEU A CA 1
ATOM 1684 C C . LEU A 1 215 ? -12.583 1.910 3.749 1.00 76.56 215 LEU A C 1
ATOM 1686 O O . LEU A 1 215 ? -11.975 0.845 3.726 1.00 76.56 215 LEU A O 1
ATOM 1690 N N . VAL A 1 216 ? -12.446 2.855 2.822 1.00 76.19 216 VAL A N 1
ATOM 1691 C CA . VAL A 1 216 ? -11.445 2.810 1.754 1.00 76.19 216 VAL A CA 1
ATOM 1692 C C . VAL A 1 216 ? -10.300 3.739 2.135 1.00 76.19 216 VAL A C 1
ATOM 1694 O O . VAL A 1 216 ? -10.511 4.938 2.341 1.00 76.19 216 VAL A O 1
ATOM 1697 N N . LEU A 1 217 ? -9.099 3.177 2.242 1.00 75.62 217 LEU A N 1
ATOM 1698 C CA . LEU A 1 217 ? -7.854 3.929 2.350 1.00 75.62 217 LEU A CA 1
ATOM 1699 C C . LEU A 1 217 ? -7.176 3.888 0.981 1.00 75.62 217 LEU A C 1
ATOM 1701 O O . LEU A 1 217 ? -6.639 2.860 0.578 1.00 75.62 217 LEU A O 1
ATOM 1705 N N . ASP A 1 218 ? -7.270 4.989 0.253 1.00 75.75 218 ASP A N 1
ATOM 1706 C CA . ASP A 1 218 ? -6.749 5.124 -1.102 1.00 75.75 218 ASP A CA 1
ATOM 1707 C C . ASP A 1 218 ? -5.327 5.690 -1.070 1.00 75.75 218 ASP A C 1
ATOM 1709 O O . ASP A 1 218 ? -5.027 6.558 -0.247 1.00 75.75 218 ASP A O 1
ATOM 1713 N N . ASP A 1 219 ? -4.472 5.207 -1.970 1.00 69.38 219 ASP A N 1
ATOM 1714 C CA . ASP A 1 219 ? -3.066 5.617 -2.105 1.00 69.38 219 ASP A CA 1
ATOM 1715 C C . ASP A 1 219 ? -2.199 5.403 -0.841 1.00 69.38 219 ASP A C 1
ATOM 1717 O O . ASP A 1 219 ? -1.369 6.234 -0.501 1.00 69.38 219 ASP A O 1
ATOM 1721 N N . VAL A 1 220 ? -2.385 4.296 -0.108 1.00 68.06 220 VAL A N 1
ATOM 1722 C CA . VAL A 1 220 ? -1.601 3.991 1.109 1.00 68.06 220 VAL A CA 1
ATOM 1723 C C . VAL A 1 220 ? -0.200 3.479 0.757 1.00 68.06 220 VAL A C 1
ATOM 1725 O O . VAL A 1 220 ? -0.055 2.411 0.169 1.00 68.06 220 VAL A O 1
ATOM 1728 N N . TRP A 1 221 ? 0.836 4.196 1.201 1.00 65.00 221 TRP A N 1
ATOM 1729 C CA . TRP A 1 221 ? 2.244 3.863 0.920 1.00 65.00 221 TRP A CA 1
ATOM 1730 C C . TRP A 1 221 ? 2.942 3.027 2.006 1.00 65.00 221 TRP A C 1
ATOM 1732 O O . TRP A 1 221 ? 4.025 2.503 1.764 1.00 65.00 221 TRP A O 1
ATOM 1742 N N . MET A 1 222 ? 2.374 2.933 3.214 1.00 60.06 222 MET A N 1
ATOM 1743 C CA . MET A 1 222 ? 3.003 2.269 4.365 1.00 60.06 222 MET A CA 1
ATOM 1744 C C . MET A 1 222 ? 1.967 1.533 5.226 1.00 60.06 222 MET A C 1
ATOM 1746 O O . MET A 1 222 ? 0.902 2.074 5.525 1.00 60.06 222 MET A O 1
ATOM 1750 N N . ALA A 1 223 ? 2.299 0.321 5.686 1.00 58.91 223 ALA A N 1
ATOM 1751 C CA . ALA A 1 223 ? 1.411 -0.505 6.517 1.00 58.91 223 ALA A CA 1
ATOM 1752 C C . ALA A 1 223 ? 1.120 0.103 7.906 1.00 58.91 223 ALA A C 1
ATOM 1754 O O . ALA A 1 223 ? 0.090 -0.184 8.520 1.00 58.91 223 ALA A O 1
ATOM 1755 N N . ASN A 1 224 ? 1.991 0.996 8.385 1.00 63.44 224 ASN A N 1
ATOM 1756 C CA . ASN A 1 224 ? 1.871 1.648 9.691 1.00 63.44 224 ASN A CA 1
ATOM 1757 C C . ASN A 1 224 ? 0.592 2.487 9.850 1.00 63.44 224 ASN A C 1
ATOM 1759 O O . ASN A 1 224 ? 0.107 2.658 10.966 1.00 63.44 224 ASN A O 1
ATOM 1763 N N . VAL A 1 225 ? -0.009 2.962 8.754 1.00 65.12 225 VAL A N 1
ATOM 1764 C CA . VAL A 1 225 ? -1.294 3.676 8.798 1.00 65.12 225 VAL A CA 1
ATOM 1765 C C . VAL A 1 225 ? -2.363 2.789 9.433 1.00 65.12 225 VAL A C 1
ATOM 1767 O O . VAL A 1 225 ? -3.120 3.239 10.294 1.00 65.12 225 VAL A O 1
ATOM 1770 N N . TRP A 1 226 ? -2.397 1.513 9.047 1.00 65.12 226 TRP A N 1
ATOM 1771 C CA . TRP A 1 226 ? -3.311 0.539 9.623 1.00 65.12 226 TRP A CA 1
ATOM 1772 C C . TRP A 1 226 ? -2.878 0.147 11.040 1.00 65.12 226 TRP A C 1
ATOM 1774 O O . TRP A 1 226 ? -3.656 0.329 11.978 1.00 65.12 226 TRP A O 1
ATOM 1784 N N . ILE A 1 227 ? -1.632 -0.308 11.199 1.00 62.66 227 ILE A N 1
ATOM 1785 C CA . ILE A 1 227 ? -1.107 -0.881 12.451 1.00 62.66 227 ILE A CA 1
ATOM 1786 C C . ILE A 1 227 ? -1.142 0.139 13.602 1.00 62.66 227 ILE A C 1
ATOM 1788 O O . ILE A 1 227 ? -1.688 -0.131 14.673 1.00 62.66 227 ILE A O 1
ATOM 1792 N N . ASP A 1 228 ? -0.631 1.351 13.381 1.00 65.69 228 ASP A N 1
ATOM 1793 C CA . ASP A 1 228 ? -0.448 2.325 14.461 1.00 65.69 228 ASP A CA 1
ATOM 1794 C C . ASP A 1 228 ? -1.716 3.126 14.761 1.00 65.69 228 ASP A C 1
ATOM 1796 O O . ASP A 1 228 ? -1.910 3.589 15.893 1.00 65.69 228 ASP A O 1
ATOM 1800 N N . SER A 1 229 ? -2.560 3.350 13.751 1.00 64.06 229 SER A N 1
ATOM 1801 C CA . SER A 1 229 ? -3.646 4.337 13.838 1.00 64.06 229 SER A CA 1
ATOM 1802 C C . SER A 1 229 ? -5.023 3.694 13.971 1.00 64.06 229 SER A C 1
ATOM 1804 O O . SER A 1 229 ? -5.865 4.205 14.714 1.00 64.06 229 SER A O 1
ATOM 1806 N N . LEU A 1 230 ? -5.264 2.583 13.267 1.00 66.50 230 LEU A N 1
ATOM 1807 C CA . LEU A 1 230 ? -6.608 2.033 13.067 1.00 66.50 230 LEU A CA 1
ATOM 1808 C C . LEU A 1 230 ? -6.816 0.665 13.714 1.00 66.50 230 LEU A C 1
ATOM 1810 O O . LEU A 1 230 ? -7.905 0.423 14.232 1.00 66.50 230 LEU A O 1
ATOM 1814 N N . GLN A 1 231 ? -5.791 -0.186 13.762 1.00 66.44 231 GLN A N 1
ATOM 1815 C CA . GLN A 1 231 ? -5.893 -1.545 14.294 1.00 66.44 231 GLN A CA 1
ATOM 1816 C C . GLN A 1 231 ? -6.413 -1.546 15.735 1.00 66.44 231 GLN A C 1
ATOM 1818 O O . GLN A 1 231 ? -7.457 -2.119 16.024 1.00 66.44 231 GLN A O 1
ATOM 1823 N N . VAL A 1 232 ? -5.756 -0.800 16.627 1.00 65.88 232 VAL A N 1
ATOM 1824 C CA . VAL A 1 232 ? -6.135 -0.710 18.046 1.00 65.88 232 VAL A CA 1
ATOM 1825 C C . VAL A 1 232 ? -7.601 -0.275 18.241 1.00 65.88 232 VAL A C 1
ATOM 1827 O O . VAL A 1 232 ? -8.375 -1.033 18.828 1.00 65.88 232 VAL A O 1
ATOM 1830 N N . PRO A 1 233 ? -8.053 0.911 17.788 1.00 60.16 233 PRO A N 1
ATOM 1831 C CA . PRO A 1 233 ? -9.427 1.346 18.043 1.00 60.16 233 PRO A CA 1
ATOM 1832 C C . PRO A 1 233 ? -10.491 0.431 17.415 1.00 60.16 233 PRO A C 1
ATOM 1834 O O . PRO A 1 233 ? -11.576 0.311 17.988 1.00 60.16 233 PRO A O 1
ATOM 1837 N N . LEU A 1 234 ? -10.196 -0.226 16.289 1.00 65.31 234 LEU A N 1
ATOM 1838 C CA . LEU A 1 234 ? -11.136 -1.113 15.596 1.00 65.31 234 LEU A CA 1
ATOM 1839 C C . LEU A 1 234 ? -11.164 -2.535 16.187 1.00 65.31 234 LEU A C 1
ATOM 1841 O O . LEU A 1 234 ? -12.240 -3.126 16.276 1.00 65.31 234 LEU A O 1
ATOM 1845 N N . ASP A 1 235 ? -10.041 -3.045 16.699 1.00 62.44 235 ASP A N 1
ATOM 1846 C CA . ASP A 1 235 ? -9.975 -4.321 17.425 1.00 62.44 235 ASP A CA 1
ATOM 1847 C C . ASP A 1 235 ? -10.758 -4.260 18.745 1.00 62.44 235 ASP A C 1
ATOM 1849 O O . ASP A 1 235 ? -11.521 -5.171 19.080 1.00 62.44 235 ASP A O 1
ATOM 1853 N N . TYR A 1 236 ? -10.628 -3.157 19.493 1.00 54.84 236 TYR A N 1
ATOM 1854 C CA . TYR A 1 236 ? -11.333 -2.976 20.769 1.00 54.84 236 TYR A CA 1
ATOM 1855 C C . TYR A 1 236 ? -12.823 -2.636 20.604 1.00 54.84 236 TYR A C 1
ATOM 1857 O O . TYR A 1 236 ? -13.603 -2.910 21.518 1.00 54.84 236 TYR A O 1
ATOM 1865 N N . ALA A 1 237 ? -13.248 -2.088 19.458 1.00 50.06 237 ALA A N 1
ATOM 1866 C CA . ALA A 1 237 ? -14.667 -1.869 19.145 1.00 50.06 237 ALA A CA 1
ATOM 1867 C C . ALA A 1 237 ? -15.464 -3.188 19.048 1.00 50.06 237 ALA A C 1
ATOM 1869 O O . ALA A 1 237 ? -16.689 -3.184 19.187 1.00 50.06 237 ALA A O 1
ATOM 1870 N N . ASN A 1 238 ? -14.770 -4.317 18.859 1.00 43.72 238 ASN A N 1
ATOM 1871 C CA . ASN A 1 238 ? -15.356 -5.640 18.655 1.00 43.72 238 ASN A CA 1
ATOM 1872 C C . ASN A 1 238 ? -15.635 -6.432 19.941 1.00 43.72 238 ASN A C 1
ATOM 1874 O O . ASN A 1 2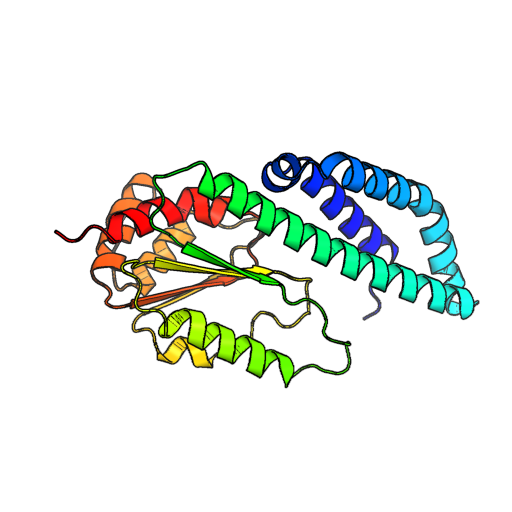38 ? -16.235 -7.512 19.870 1.00 43.72 238 ASN A O 1
ATOM 1878 N N . ILE A 1 239 ? -15.280 -5.905 21.117 1.00 32.75 239 ILE A N 1
ATOM 1879 C CA . ILE A 1 239 ? -15.623 -6.513 22.409 1.00 32.75 239 ILE A CA 1
ATOM 1880 C C . ILE A 1 239 ? -17.035 -6.060 22.808 1.00 32.75 239 ILE A C 1
ATOM 1882 O O . ILE A 1 239 ? -17.218 -5.020 23.432 1.00 32.75 239 ILE A O 1
ATOM 1886 N N . SER A 1 240 ? -18.049 -6.850 22.452 1.00 27.11 240 SER A N 1
ATOM 1887 C CA . SER A 1 240 ? -19.356 -6.790 23.119 1.00 27.11 240 SER A CA 1
ATOM 1888 C C . SER A 1 240 ? -19.425 -7.929 24.134 1.00 27.11 240 SER A C 1
ATOM 1890 O O . SER A 1 240 ? -19.133 -9.066 23.761 1.00 27.11 240 SER A O 1
ATOM 1892 N N . PHE A 1 241 ? -19.776 -7.615 25.385 1.00 30.17 241 PHE A N 1
ATOM 1893 C CA . PHE A 1 241 ? -20.208 -8.602 26.383 1.00 30.17 241 PHE A CA 1
ATOM 1894 C C . PHE A 1 241 ? -21.407 -9.417 25.886 1.00 30.17 241 PHE A C 1
ATOM 1896 O O . PHE A 1 241 ? -22.204 -8.856 25.096 1.00 30.17 241 PHE A O 1
#

pLDDT: mean 70.05, std 15.87, range [27.11, 91.81]

Radius of gyration: 21.04 Å; chains: 1; bounding box: 49×37×61 Å

Organism: Dendrobium chrysotoxum (NCBI:txid161865)